Protein AF-A0A0K1F1Q9-F1 (afdb_monomer_lite)

Secondary structure (DSSP, 8-state):
----------------GGGS---------BSSTT--HHHHHHHHHHTSTTGGGEEEEEEEETTTEEEEEESSTT--EEEEEETTEEEEEETTEEEEEE-TTTHHHHGGGS-TT-EEE-S--TTSBHHHHHHHHHHHHHHHTT-SEEEEEEEEPTT----STT-TTSSEEEEEEEE-TTS--EEEEETTEEEEES-S--GGGGTTS------------

pLDDT: mean 70.11, std 19.73, range [21.95, 92.5]

Foldseek 3Di:
DDDCPDDDDDDDPPPPPPPQPPQPDDPFDFFQQPDLLLQSLLVRCCPDPLVVQFDDRWDDDPDFKIKGDGQYPPFQFIWMGGRQWIWTTGPREIEIDGAPVCLVVCLVVADDQYHYQQDHGRPDTSVVVSVLVNVVSVLARQFLDKGKDKDADDVADQDPPSRNNPRIAMEMETEHPVDDFDWDDRPRYIYGYVDDDDPVNCVVSDDPDRHPPDDDD

Sequence (217 aa):
MGETVRRRFNYPVEVEWSEVPQLRRFVERTGLMDLDAAWELSDSLAMSDVSRFMTCDPKKEGERGHALCLNGPDGDFRVESEPGIARVRIMGERVWLVDERVRAEVAPRVGEGDVAYAGPISGRTQREVLALLYALVRALAGATGVFHDELRRPGGWDGPAGDPFSGRSYDVYVRNDHTGPYLLSLDNITLHVNRDAEPADWEGFGDLPAPAAGEGV

Structure (mmCIF, N/CA/C/O backbone):
data_AF-A0A0K1F1Q9-F1
#
_entry.id   AF-A0A0K1F1Q9-F1
#
loop_
_atom_site.group_PDB
_atom_site.id
_atom_site.type_symbol
_atom_site.label_atom_id
_atom_site.label_alt_id
_atom_site.label_comp_id
_atom_site.label_asym_id
_atom_site.label_entity_id
_atom_site.label_seq_id
_atom_site.pdbx_PDB_ins_code
_atom_site.Cartn_x
_atom_site.Cartn_y
_atom_site.Cartn_z
_atom_site.occupancy
_atom_site.B_iso_or_equiv
_atom_site.auth_seq_id
_atom_site.auth_comp_id
_atom_site.auth_asym_id
_atom_site.auth_atom_id
_atom_site.pdbx_PDB_model_num
ATOM 1 N N . MET A 1 1 ? -15.202 -21.622 -24.386 1.00 32.81 1 MET A N 1
ATOM 2 C CA . MET A 1 1 ? -13.751 -21.793 -24.191 1.00 32.81 1 MET A CA 1
ATOM 3 C C . MET A 1 1 ? -13.411 -21.016 -22.941 1.00 32.81 1 MET A C 1
ATOM 5 O O . MET A 1 1 ? -13.541 -19.805 -22.959 1.00 32.81 1 MET A O 1
ATOM 9 N N . GLY A 1 2 ? -13.188 -21.715 -21.828 1.00 37.97 2 GLY A N 1
ATOM 10 C CA . GLY A 1 2 ? -12.781 -21.091 -20.571 1.00 37.97 2 GLY A CA 1
ATOM 11 C C . GLY A 1 2 ? -11.268 -20.979 -20.588 1.00 37.97 2 GLY A C 1
ATOM 12 O O . GLY A 1 2 ? -10.592 -22.006 -20.613 1.00 37.97 2 GLY A O 1
ATOM 13 N N . GLU A 1 3 ? -10.766 -19.757 -20.687 1.00 30.28 3 GLU A N 1
ATOM 14 C CA . GLU A 1 3 ? -9.342 -19.483 -20.818 1.00 30.28 3 GLU A CA 1
ATOM 15 C C . GLU A 1 3 ? -8.654 -19.539 -19.454 1.00 30.28 3 GLU A C 1
ATOM 17 O O . GLU A 1 3 ? -9.212 -19.203 -18.409 1.00 30.28 3 GLU A O 1
ATOM 22 N N . THR A 1 4 ? -7.443 -20.074 -19.489 1.00 25.70 4 THR A N 1
ATOM 23 C CA . THR A 1 4 ? -6.596 -20.454 -18.366 1.00 25.70 4 THR A CA 1
ATOM 24 C C . THR A 1 4 ? -6.203 -19.233 -17.524 1.00 25.70 4 THR A C 1
ATOM 26 O O . THR A 1 4 ? -5.159 -18.634 -17.752 1.00 25.70 4 THR A O 1
ATOM 29 N N . VAL A 1 5 ? -7.003 -18.867 -16.519 1.00 34.84 5 VAL A N 1
ATOM 30 C CA . VAL A 1 5 ? -6.600 -17.869 -15.510 1.00 34.84 5 VAL A CA 1
ATOM 31 C C . VAL A 1 5 ? -5.588 -18.536 -14.573 1.00 34.84 5 VAL A C 1
ATOM 33 O O . VAL A 1 5 ? -5.924 -19.477 -13.846 1.00 34.84 5 VAL A O 1
ATOM 36 N N . ARG A 1 6 ? -4.314 -18.132 -14.677 1.00 25.88 6 ARG A N 1
ATOM 37 C CA . ARG A 1 6 ? -3.161 -18.772 -14.023 1.00 25.88 6 ARG A CA 1
ATOM 38 C C . ARG A 1 6 ? -3.389 -18.922 -12.515 1.00 25.88 6 ARG A C 1
ATOM 40 O O . ARG A 1 6 ? -3.397 -17.958 -11.764 1.00 25.88 6 ARG A O 1
ATOM 47 N N . ARG A 1 7 ? -3.520 -20.175 -12.071 1.00 27.66 7 ARG A N 1
ATOM 48 C CA . ARG A 1 7 ? -3.457 -20.578 -10.661 1.00 27.66 7 ARG A CA 1
ATOM 49 C C . ARG A 1 7 ? -2.047 -21.052 -10.309 1.00 27.66 7 ARG A C 1
ATOM 51 O O . ARG A 1 7 ? -1.543 -21.968 -10.959 1.00 27.66 7 ARG A O 1
ATOM 58 N N . ARG A 1 8 ? -1.498 -20.571 -9.191 1.00 23.98 8 ARG A N 1
ATOM 59 C CA . ARG A 1 8 ? -0.609 -21.352 -8.311 1.00 23.98 8 ARG A CA 1
ATOM 60 C C . ARG A 1 8 ? -0.808 -20.925 -6.851 1.00 23.98 8 ARG A C 1
ATOM 62 O O . ARG A 1 8 ? -0.919 -19.747 -6.557 1.00 23.98 8 ARG A O 1
ATOM 69 N N . PHE A 1 9 ? -0.926 -21.928 -5.984 1.00 21.95 9 PHE A N 1
ATOM 70 C CA . PHE A 1 9 ? -1.294 -21.877 -4.562 1.00 21.95 9 PHE A CA 1
ATOM 71 C C . PHE A 1 9 ? -0.076 -22.162 -3.647 1.00 21.95 9 PHE A C 1
ATOM 73 O O . PHE A 1 9 ? 0.802 -22.918 -4.066 1.00 21.95 9 PHE A O 1
ATOM 80 N N . ASN A 1 10 ? -0.172 -21.707 -2.378 1.00 23.48 10 ASN A N 1
ATOM 81 C CA . ASN A 1 10 ? 0.553 -22.091 -1.130 1.00 23.48 10 ASN A CA 1
ATOM 82 C C . ASN A 1 10 ? 1.989 -21.549 -0.905 1.00 23.48 10 ASN A C 1
ATOM 84 O O . ASN A 1 10 ? 2.792 -21.595 -1.826 1.00 23.48 10 ASN A O 1
ATOM 88 N N . TYR A 1 11 ? 2.429 -21.067 0.279 1.00 24.73 11 TYR A N 1
ATOM 89 C CA . TYR A 1 11 ? 2.075 -21.309 1.708 1.00 24.73 11 TYR A CA 1
ATOM 90 C C . TYR A 1 11 ? 2.526 -20.113 2.621 1.00 24.73 11 TYR A C 1
ATOM 92 O O . TYR A 1 11 ? 3.025 -19.133 2.068 1.00 24.73 11 TYR A O 1
ATOM 100 N N . PRO A 1 12 ? 2.340 -20.115 3.971 1.00 29.56 12 PRO A N 1
ATOM 101 C CA . PRO A 1 12 ? 2.347 -18.910 4.794 1.00 29.56 12 PRO A CA 1
ATOM 102 C C . PRO A 1 12 ? 3.781 -18.495 5.138 1.00 29.56 12 PRO A C 1
ATOM 104 O O . PRO A 1 12 ? 4.584 -19.310 5.590 1.00 29.56 12 PRO A O 1
ATOM 107 N N . VAL A 1 13 ? 4.099 -17.218 4.979 1.00 29.83 13 VAL A N 1
ATOM 108 C CA . VAL A 1 13 ? 5.251 -16.658 5.681 1.00 29.83 13 VAL A CA 1
ATOM 109 C C . VAL A 1 13 ? 4.710 -16.098 6.984 1.00 29.83 13 VAL A C 1
ATOM 111 O O . VAL A 1 13 ? 4.072 -15.048 7.008 1.00 29.83 13 VAL A O 1
ATOM 114 N N . GLU A 1 14 ? 4.925 -16.840 8.070 1.00 29.62 14 GLU A N 1
ATOM 115 C CA . GLU A 1 14 ? 5.014 -16.214 9.383 1.00 29.62 14 GLU A CA 1
ATOM 116 C C . GLU A 1 14 ? 6.111 -15.157 9.271 1.00 29.62 14 GLU A C 1
ATOM 118 O O . GLU A 1 14 ? 7.283 -15.472 9.068 1.00 29.62 14 GLU A O 1
ATOM 123 N N . VAL A 1 15 ? 5.706 -13.890 9.292 1.00 33.03 15 VAL A N 1
ATOM 124 C CA . VAL A 1 15 ? 6.650 -12.780 9.317 1.00 33.03 15 VAL A CA 1
ATOM 125 C C . VAL A 1 15 ? 7.375 -12.870 10.653 1.00 33.03 15 VAL A C 1
ATOM 127 O O . VAL A 1 15 ? 6.761 -12.718 11.711 1.00 33.03 15 VAL A O 1
ATOM 130 N N . GLU A 1 16 ? 8.674 -13.152 10.618 1.00 32.22 16 GLU A N 1
ATOM 131 C CA . GLU A 1 16 ? 9.513 -13.026 11.799 1.00 32.22 16 GLU A CA 1
ATOM 132 C C . GLU A 1 16 ? 9.660 -11.526 12.097 1.00 32.22 16 GLU A C 1
ATOM 134 O O . GLU A 1 16 ? 10.372 -10.795 11.414 1.00 32.22 16 GLU A O 1
ATOM 139 N N . TRP A 1 17 ? 8.929 -11.043 13.103 1.00 41.03 17 TRP A N 1
ATOM 140 C CA . TRP A 1 17 ? 8.854 -9.632 13.511 1.00 41.03 17 TRP A CA 1
ATOM 141 C C . TRP A 1 17 ? 10.150 -9.075 14.141 1.00 41.03 17 TRP A C 1
ATOM 143 O O . TRP A 1 17 ? 10.116 -8.045 14.816 1.00 41.03 17 TRP A O 1
ATOM 153 N N . SER A 1 18 ? 11.287 -9.743 13.953 1.00 37.16 18 SER A N 1
ATOM 154 C CA . SER A 1 18 ? 12.553 -9.451 14.634 1.00 37.16 18 SER A CA 1
ATOM 155 C C . SER A 1 18 ? 13.314 -8.252 14.056 1.00 37.16 18 SER A C 1
ATOM 157 O O . SER A 1 18 ? 14.193 -7.720 14.731 1.00 37.16 18 SER A O 1
ATOM 159 N N . GLU A 1 19 ? 12.985 -7.801 12.840 1.00 40.59 19 GLU A N 1
ATOM 160 C CA . GLU A 1 19 ? 13.715 -6.725 12.141 1.00 40.59 19 GLU A CA 1
ATOM 161 C C . GLU A 1 19 ? 13.039 -5.345 12.210 1.00 40.59 19 GLU A C 1
ATOM 163 O O . GLU A 1 19 ? 13.542 -4.374 11.644 1.00 40.59 19 GLU A O 1
ATOM 168 N N . VAL A 1 20 ? 11.915 -5.213 12.924 1.00 45.06 20 VAL A N 1
ATOM 169 C CA . VAL A 1 20 ? 11.313 -3.893 13.162 1.00 45.06 20 VAL A CA 1
ATOM 170 C C . VAL A 1 20 ? 12.182 -3.150 14.186 1.00 45.06 20 VAL A C 1
ATOM 172 O O . VAL A 1 20 ? 12.379 -3.674 15.289 1.00 45.06 20 VAL A O 1
ATOM 175 N N . PRO A 1 21 ? 12.699 -1.940 13.879 1.00 41.31 21 PRO A N 1
ATOM 176 C CA . PRO A 1 21 ? 13.426 -1.136 14.854 1.00 41.31 21 PRO A CA 1
ATOM 177 C C . PRO A 1 21 ? 12.602 -1.002 16.136 1.00 41.31 21 PRO A C 1
ATOM 179 O O . PRO A 1 21 ? 11.375 -0.915 16.084 1.00 41.31 21 PRO A O 1
ATOM 182 N N . GLN A 1 22 ? 13.261 -0.997 17.297 1.00 44.16 22 GLN A N 1
ATOM 183 C CA . GLN A 1 22 ? 12.586 -0.853 18.588 1.00 44.16 22 GLN A CA 1
ATOM 184 C C . GLN A 1 22 ? 11.916 0.528 18.684 1.00 44.16 22 GLN A C 1
ATOM 186 O O . GLN A 1 22 ? 12.510 1.483 19.185 1.00 44.16 22 GLN A O 1
ATOM 191 N N . LEU A 1 23 ? 10.676 0.618 18.194 1.00 47.34 23 LEU A N 1
ATOM 192 C CA . LEU A 1 23 ? 9.796 1.782 18.252 1.00 47.34 23 LEU A CA 1
ATOM 193 C C . LEU A 1 23 ? 9.581 2.150 19.722 1.00 47.34 23 LEU A C 1
ATOM 195 O O . LEU A 1 23 ? 8.822 1.508 20.454 1.00 47.34 23 LEU A O 1
ATOM 199 N N . ARG A 1 24 ? 10.341 3.141 20.194 1.00 40.66 24 ARG A N 1
ATOM 200 C CA . ARG A 1 24 ? 10.359 3.532 21.601 1.00 40.66 24 ARG A CA 1
ATOM 201 C C . ARG A 1 24 ? 9.043 4.210 21.983 1.00 40.66 24 ARG A C 1
ATOM 203 O O . ARG A 1 24 ? 8.779 5.331 21.584 1.00 40.66 24 ARG A O 1
ATOM 210 N N . ARG A 1 25 ? 8.350 3.562 22.926 1.00 39.62 25 ARG A N 1
ATOM 211 C CA . ARG A 1 25 ? 7.391 4.138 23.886 1.00 39.62 25 ARG A CA 1
ATOM 212 C C . ARG A 1 25 ? 6.086 4.677 23.278 1.00 39.62 25 ARG A C 1
ATOM 214 O O . ARG A 1 25 ? 5.783 5.856 23.406 1.00 39.62 25 ARG A O 1
ATOM 221 N N . PHE A 1 26 ? 5.248 3.774 22.775 1.00 44.38 26 PHE A N 1
ATOM 222 C CA . PHE A 1 26 ? 3.824 4.059 22.588 1.00 44.38 26 PHE A CA 1
ATOM 223 C C . PHE A 1 26 ? 3.040 3.703 23.854 1.00 44.38 26 PHE A C 1
ATOM 225 O O . PHE A 1 26 ? 3.159 2.600 24.384 1.00 44.38 26 PHE A O 1
ATOM 232 N N . VAL A 1 27 ? 2.224 4.637 24.342 1.00 44.12 27 VAL A N 1
ATOM 233 C CA . VAL A 1 27 ? 1.062 4.298 25.174 1.00 44.12 27 VAL A CA 1
ATOM 234 C C . VAL A 1 27 ? 0.143 3.464 24.281 1.00 44.12 27 VAL A C 1
ATOM 236 O O . VAL A 1 27 ? -0.172 3.919 23.186 1.00 44.12 27 VAL A O 1
ATOM 239 N N . GLU A 1 28 ? -0.231 2.250 24.695 1.00 53.19 28 GLU A N 1
ATOM 240 C CA . GLU A 1 28 ? -1.000 1.288 23.884 1.00 53.19 28 GLU A CA 1
ATOM 241 C C . GLU A 1 28 ? -2.397 1.823 23.523 1.00 53.19 28 GLU A C 1
ATOM 243 O O . GLU A 1 28 ? -3.406 1.518 24.156 1.00 53.19 28 GLU A O 1
ATOM 248 N N . ARG A 1 29 ? -2.456 2.661 22.490 1.00 64.81 29 ARG A N 1
ATOM 249 C CA . ARG A 1 29 ? -3.682 3.055 21.801 1.00 64.81 29 ARG A CA 1
ATOM 250 C C . ARG A 1 29 ? -3.914 2.109 20.625 1.00 64.81 29 ARG A C 1
ATOM 252 O O . ARG A 1 29 ? -2.982 1.484 20.112 1.00 64.81 29 ARG A O 1
ATOM 259 N N . THR A 1 30 ? -5.170 1.985 20.217 1.00 70.44 30 THR A N 1
ATOM 260 C CA . THR A 1 30 ? -5.608 1.084 19.143 1.00 70.44 30 THR A CA 1
ATOM 261 C C . THR A 1 30 ? -6.077 1.872 17.924 1.00 70.44 30 THR A C 1
ATOM 263 O O . THR A 1 30 ? -6.651 2.953 18.067 1.00 70.44 30 THR A O 1
ATOM 266 N N . GLY A 1 31 ? -5.835 1.327 16.731 1.00 73.94 31 GLY A N 1
ATOM 267 C CA . GLY A 1 31 ? -6.288 1.906 15.465 1.00 73.94 31 GLY A CA 1
ATOM 268 C C . GLY A 1 31 ? -5.562 3.183 15.021 1.00 73.94 31 GLY A C 1
ATOM 269 O O . GLY A 1 31 ? -4.451 3.478 15.465 1.00 73.94 31 GLY A O 1
ATOM 270 N N . LEU A 1 32 ? -6.199 3.933 14.114 1.00 77.25 32 LEU A N 1
ATOM 271 C CA . LEU A 1 32 ? -5.625 5.121 13.446 1.00 77.25 32 LEU A CA 1
ATOM 272 C C . LEU A 1 32 ? -6.091 6.472 14.021 1.00 77.25 32 LEU A C 1
ATOM 274 O O . LEU A 1 32 ? -5.628 7.515 13.575 1.00 77.25 32 LEU A O 1
ATOM 278 N N . MET A 1 33 ? -7.018 6.488 14.982 1.00 74.56 33 MET A N 1
ATOM 279 C CA . MET A 1 33 ? -7.702 7.725 15.411 1.00 74.56 33 MET A CA 1
ATOM 280 C C . MET A 1 33 ? -6.776 8.794 16.000 1.00 74.56 33 MET A C 1
ATOM 282 O O . MET A 1 33 ? -6.961 9.975 15.728 1.00 74.56 33 MET A O 1
ATOM 286 N N . ASP A 1 34 ? -5.766 8.371 16.759 1.00 74.69 34 ASP A N 1
ATOM 287 C CA . ASP A 1 34 ? -4.775 9.253 17.387 1.00 74.69 34 ASP A CA 1
ATOM 288 C C . ASP A 1 34 ? -3.360 8.995 16.842 1.00 74.69 34 ASP A C 1
ATOM 290 O O . ASP A 1 34 ? -2.378 9.243 17.545 1.00 74.69 34 ASP A O 1
ATOM 294 N N . LEU A 1 35 ? -3.245 8.378 15.658 1.00 74.19 35 LEU A N 1
ATOM 295 C CA . LEU A 1 35 ? -1.951 8.068 15.054 1.00 74.19 35 LEU A CA 1
ATOM 296 C C . LEU A 1 35 ? -1.550 9.188 14.096 1.00 74.19 35 LEU A C 1
ATOM 298 O O . LEU A 1 35 ? -2.143 9.342 13.031 1.00 74.19 35 LEU A O 1
ATOM 302 N N . ASP A 1 36 ? -0.494 9.916 14.444 1.00 76.56 36 ASP A N 1
ATOM 303 C CA . ASP A 1 36 ? 0.172 10.826 13.514 1.00 76.56 36 ASP A CA 1
ATOM 304 C C . ASP A 1 36 ? 1.175 10.034 12.670 1.00 76.56 36 ASP A C 1
ATOM 306 O O . ASP A 1 36 ? 2.385 10.044 12.902 1.00 76.56 36 ASP A O 1
ATOM 310 N N . ALA A 1 37 ? 0.645 9.230 11.744 1.00 77.88 37 ALA A N 1
ATOM 311 C CA . ALA A 1 37 ? 1.462 8.256 11.034 1.00 77.88 37 ALA A CA 1
ATOM 312 C C . ALA A 1 37 ? 2.579 8.921 10.225 1.00 77.88 37 ALA A C 1
ATOM 314 O O . ALA A 1 37 ? 3.662 8.355 10.146 1.00 77.88 37 ALA A O 1
ATOM 315 N N . ALA A 1 38 ? 2.362 10.115 9.665 1.00 78.00 38 ALA A N 1
ATOM 316 C CA . ALA A 1 38 ? 3.413 10.833 8.950 1.00 78.00 38 ALA A CA 1
ATOM 317 C C . ALA A 1 38 ? 4.604 11.178 9.865 1.00 78.00 38 ALA A C 1
ATOM 319 O O . ALA A 1 38 ? 5.751 10.954 9.472 1.00 78.00 38 ALA A O 1
ATOM 320 N N . TRP A 1 39 ? 4.350 11.667 11.086 1.00 76.50 39 TRP A N 1
ATOM 321 C CA . TRP A 1 39 ? 5.409 11.947 12.063 1.00 76.50 39 TRP A CA 1
ATOM 322 C C . TRP A 1 39 ? 6.108 10.682 12.560 1.00 76.50 39 TRP A C 1
ATOM 324 O O . TRP A 1 39 ? 7.333 10.594 12.497 1.00 76.50 39 TRP A O 1
ATOM 334 N N . GLU A 1 40 ? 5.347 9.679 12.988 1.00 81.06 40 GLU A N 1
ATOM 335 C CA . GLU A 1 40 ? 5.904 8.447 13.563 1.00 81.06 40 GLU A CA 1
ATOM 336 C C . GLU A 1 40 ? 6.667 7.603 12.519 1.00 81.06 40 GLU A C 1
ATOM 338 O O . GLU A 1 40 ? 7.677 6.952 12.820 1.00 81.06 40 GLU A O 1
ATOM 343 N N . LEU A 1 41 ? 6.221 7.630 11.256 1.00 80.06 41 LEU A N 1
ATOM 344 C CA . LEU A 1 41 ? 6.952 7.014 10.149 1.00 80.06 41 LEU A CA 1
ATOM 345 C C . LEU A 1 41 ? 8.235 7.774 9.831 1.00 80.06 41 LEU A C 1
ATOM 347 O O . LEU A 1 41 ? 9.223 7.123 9.510 1.00 80.06 41 LEU A O 1
ATOM 351 N N . SER A 1 42 ? 8.247 9.107 9.928 1.00 80.19 42 SER A N 1
ATOM 352 C CA . SER A 1 42 ? 9.440 9.911 9.639 1.00 80.19 42 SER A CA 1
ATOM 353 C C . SER A 1 42 ? 10.630 9.478 10.494 1.00 80.19 42 SER A C 1
ATOM 355 O O . SER A 1 42 ? 11.685 9.156 9.951 1.00 80.19 42 SER A O 1
ATOM 357 N N . ASP A 1 43 ? 10.445 9.372 11.813 1.00 79.06 43 ASP A N 1
ATOM 358 C CA . ASP A 1 43 ? 11.508 8.950 12.736 1.00 79.06 43 ASP A CA 1
ATOM 359 C C . ASP A 1 43 ? 12.004 7.530 12.429 1.00 79.06 43 ASP A C 1
ATOM 361 O O . ASP A 1 43 ? 13.204 7.243 12.449 1.00 79.06 43 ASP A O 1
ATOM 365 N N . SER A 1 44 ? 11.077 6.631 12.100 1.00 77.69 44 SER A N 1
ATOM 366 C CA . SER A 1 44 ? 11.382 5.228 11.808 1.00 77.69 44 SER A CA 1
ATOM 367 C C . SER A 1 44 ? 12.118 5.057 10.476 1.00 77.69 44 SER A C 1
ATOM 369 O O . SER A 1 44 ? 13.074 4.287 10.383 1.00 77.69 44 SER A O 1
ATOM 371 N N . LEU A 1 45 ? 11.689 5.785 9.443 1.00 78.94 45 LEU A N 1
ATOM 372 C CA . LEU A 1 45 ? 12.272 5.751 8.102 1.00 78.94 45 LEU A CA 1
ATOM 373 C C . LEU A 1 45 ? 13.631 6.451 8.065 1.00 78.94 45 LEU A C 1
ATOM 375 O O . LEU A 1 45 ? 14.531 5.961 7.382 1.00 78.94 45 LEU A O 1
ATOM 379 N N . ALA A 1 46 ? 13.821 7.521 8.843 1.00 76.44 46 ALA A N 1
ATOM 380 C CA . ALA A 1 46 ? 15.100 8.221 8.959 1.00 76.44 46 ALA A CA 1
ATOM 381 C C . ALA A 1 46 ? 16.224 7.310 9.477 1.00 76.44 46 ALA A C 1
ATOM 383 O O . ALA A 1 46 ? 17.385 7.479 9.111 1.00 76.44 46 ALA A O 1
ATOM 384 N N . MET A 1 47 ? 15.877 6.302 10.280 1.00 77.00 47 MET A N 1
ATOM 385 C CA . MET A 1 47 ? 16.818 5.313 10.815 1.00 77.00 47 MET A CA 1
ATOM 386 C C . MET A 1 47 ? 16.990 4.074 9.924 1.00 77.00 47 MET A C 1
ATOM 388 O O . MET A 1 47 ? 17.705 3.143 10.298 1.00 77.00 47 MET A O 1
ATOM 392 N N . SER A 1 48 ? 16.335 4.039 8.764 1.00 75.94 48 SER A N 1
ATOM 393 C CA . SER A 1 48 ? 16.339 2.902 7.843 1.00 75.94 48 SER A CA 1
ATOM 394 C C . SER A 1 48 ? 17.196 3.157 6.598 1.00 75.94 48 SER A C 1
ATOM 396 O O . SER A 1 48 ? 17.654 4.269 6.328 1.00 75.94 48 SER A O 1
ATOM 398 N N . ASP A 1 49 ? 17.379 2.119 5.787 1.00 77.31 49 ASP A N 1
ATOM 399 C CA . ASP A 1 49 ? 18.042 2.179 4.481 1.00 77.31 49 ASP A CA 1
ATOM 400 C C . ASP A 1 49 ? 17.267 2.983 3.422 1.00 77.31 49 ASP A C 1
ATOM 402 O O . ASP A 1 49 ? 17.853 3.411 2.425 1.00 77.31 49 ASP A O 1
ATOM 406 N N . VAL A 1 50 ? 15.975 3.246 3.650 1.00 75.31 50 VAL A N 1
ATOM 407 C CA . VAL A 1 50 ? 15.150 4.093 2.773 1.00 75.31 50 VAL A CA 1
ATOM 408 C C . VAL A 1 50 ? 15.185 5.580 3.151 1.00 75.31 50 VAL A C 1
ATOM 410 O O . VAL A 1 50 ? 14.607 6.399 2.440 1.00 75.31 50 VAL A O 1
ATOM 413 N N . SER A 1 51 ? 15.931 5.957 4.199 1.00 78.25 51 SER A N 1
ATOM 414 C CA . SER A 1 51 ? 16.160 7.356 4.614 1.00 78.25 51 SER A CA 1
ATOM 415 C C . SER A 1 51 ? 16.652 8.253 3.477 1.00 78.25 51 SER A C 1
ATOM 417 O O . SER A 1 51 ? 16.248 9.406 3.371 1.00 78.25 51 SER A O 1
ATOM 419 N N . ARG A 1 52 ? 17.466 7.714 2.563 1.00 74.94 52 ARG A N 1
ATOM 420 C CA . ARG A 1 52 ? 17.989 8.437 1.391 1.00 74.94 52 ARG A CA 1
ATOM 421 C C . ARG A 1 52 ? 16.920 8.896 0.392 1.00 74.94 52 ARG A C 1
ATOM 423 O O . ARG A 1 52 ? 17.215 9.719 -0.466 1.00 74.94 52 ARG A O 1
ATOM 430 N N . PHE A 1 53 ? 15.709 8.345 0.480 1.00 74.06 53 PHE A N 1
ATOM 431 C CA . PHE A 1 53 ? 14.562 8.752 -0.331 1.00 74.06 53 PHE A CA 1
ATOM 432 C C . PHE A 1 53 ? 13.697 9.803 0.369 1.00 74.06 53 PHE A C 1
ATOM 434 O O . PHE A 1 53 ? 12.790 10.362 -0.246 1.00 74.06 53 PHE A O 1
ATOM 441 N N . MET A 1 54 ? 13.957 10.100 1.643 1.00 72.56 54 MET A N 1
ATOM 442 C CA . MET A 1 54 ? 13.248 11.152 2.361 1.00 72.56 54 MET A CA 1
ATOM 443 C C . MET A 1 54 ? 13.633 12.514 1.808 1.00 72.56 54 MET A C 1
ATOM 445 O O . MET A 1 54 ? 14.807 12.831 1.646 1.00 72.56 54 MET A O 1
ATOM 449 N N . THR A 1 55 ? 12.617 13.310 1.481 1.00 66.81 55 THR A N 1
ATOM 450 C CA . THR A 1 55 ? 12.825 14.617 0.841 1.00 66.81 55 THR A CA 1
ATOM 451 C C . THR A 1 55 ? 12.318 15.762 1.702 1.00 66.81 55 THR A C 1
ATOM 453 O O . THR A 1 55 ? 12.851 16.867 1.640 1.00 66.81 55 THR A O 1
ATOM 456 N N . CYS A 1 56 ? 11.292 15.533 2.518 1.00 61.12 56 CYS A N 1
ATOM 457 C CA . CYS A 1 56 ? 10.763 16.547 3.419 1.00 61.12 56 CYS A CA 1
ATOM 458 C C . CYS A 1 56 ? 10.420 15.930 4.768 1.00 61.12 56 CYS A C 1
ATOM 460 O O . CYS A 1 56 ? 9.834 14.850 4.812 1.00 61.12 56 CYS A O 1
ATOM 462 N N . ASP A 1 57 ? 10.704 16.673 5.837 1.00 61.34 57 ASP A N 1
ATOM 463 C CA . ASP A 1 57 ? 10.113 16.414 7.145 1.00 61.34 57 ASP A CA 1
ATOM 464 C C . ASP A 1 57 ? 8.582 16.523 7.056 1.00 61.34 57 ASP A C 1
ATOM 466 O O . ASP A 1 57 ? 8.067 17.318 6.254 1.00 61.34 57 ASP A O 1
ATOM 470 N N . PRO A 1 58 ? 7.845 15.748 7.864 1.00 60.88 58 PRO A N 1
ATOM 471 C CA . PRO A 1 58 ? 6.392 15.753 7.870 1.00 60.88 58 PRO A CA 1
ATOM 472 C C . PRO A 1 58 ? 5.859 17.160 8.148 1.00 60.88 58 PRO A C 1
ATOM 474 O O . PRO A 1 58 ? 6.224 17.826 9.121 1.00 60.88 58 PRO A O 1
ATOM 477 N N . LYS A 1 59 ? 4.979 17.636 7.267 1.00 65.75 59 LYS A N 1
ATOM 478 C CA . LYS A 1 59 ? 4.359 18.960 7.379 1.00 65.75 59 LYS A CA 1
ATOM 479 C C . LYS A 1 59 ? 2.893 18.818 7.731 1.00 65.75 59 LYS A C 1
ATOM 481 O O . LYS A 1 59 ? 2.213 17.895 7.290 1.00 65.75 59 LYS A O 1
ATOM 486 N N . LYS A 1 60 ? 2.399 19.781 8.506 1.00 60.53 60 LYS A N 1
ATOM 487 C CA . LYS A 1 60 ? 0.968 19.931 8.741 1.00 60.53 60 LYS A CA 1
ATOM 488 C C . LYS A 1 60 ? 0.306 20.400 7.444 1.00 60.53 60 LYS A C 1
ATOM 490 O O . LYS A 1 60 ? 0.643 21.470 6.936 1.00 60.53 60 LYS A O 1
ATOM 495 N N . GLU A 1 61 ? -0.627 19.614 6.930 1.00 55.47 61 GLU A N 1
ATOM 496 C CA . GLU A 1 61 ? -1.416 19.924 5.745 1.00 55.47 61 GLU A CA 1
ATOM 497 C C . GLU A 1 61 ? -2.860 20.234 6.172 1.00 55.47 61 GLU A C 1
ATOM 499 O O . GLU A 1 61 ? -3.621 19.374 6.620 1.00 55.47 61 GLU A O 1
ATOM 504 N N . GLY A 1 62 ? -3.230 21.516 6.103 1.00 57.19 62 GLY A N 1
ATOM 505 C CA . GLY A 1 62 ? -4.533 21.996 6.568 1.00 57.19 62 GLY A CA 1
ATOM 506 C C . GLY A 1 62 ? -4.734 21.883 8.088 1.00 57.19 62 GLY A C 1
ATOM 507 O O . GLY A 1 62 ? -3.790 21.920 8.879 1.00 57.19 62 GLY A O 1
ATOM 508 N N . GLU A 1 63 ? -5.993 21.794 8.523 1.00 51.75 63 GLU A N 1
ATOM 509 C CA . GLU A 1 63 ? -6.335 21.754 9.954 1.00 51.75 63 GLU A CA 1
ATOM 510 C C . GLU A 1 63 ? -6.222 20.356 10.581 1.00 51.75 63 GLU A C 1
ATOM 512 O O . GLU A 1 63 ? -6.078 20.265 11.801 1.00 51.75 63 GLU A O 1
ATOM 517 N N . ARG A 1 64 ? -6.277 19.284 9.774 1.00 52.19 64 ARG A N 1
ATOM 518 C CA . ARG A 1 64 ? -6.476 17.900 10.249 1.00 52.19 64 ARG A CA 1
ATOM 519 C C . ARG A 1 64 ? -5.476 16.859 9.726 1.00 52.19 64 ARG A C 1
ATOM 521 O O . ARG A 1 64 ? -5.574 15.717 10.161 1.00 52.19 64 ARG A O 1
ATOM 528 N N . GLY A 1 65 ? -4.575 17.214 8.808 1.00 59.56 65 GLY A N 1
ATOM 529 C CA . GLY A 1 65 ? -3.706 16.255 8.121 1.00 59.56 65 GLY A CA 1
ATOM 530 C C . GLY A 1 65 ? -2.216 16.495 8.352 1.00 59.56 65 GLY A C 1
ATOM 531 O O . GLY A 1 65 ? -1.778 17.630 8.547 1.00 59.56 65 GLY A O 1
ATOM 532 N N . HIS A 1 66 ? -1.436 15.421 8.287 1.00 70.06 66 HIS A N 1
ATOM 533 C CA . HIS A 1 66 ? 0.024 15.458 8.226 1.00 70.06 66 HIS A CA 1
ATOM 534 C C . HIS A 1 66 ? 0.490 14.704 6.984 1.00 70.06 66 HIS A C 1
ATOM 536 O O . HIS A 1 66 ? -0.062 13.649 6.680 1.00 70.06 66 HIS A O 1
ATOM 542 N N . ALA A 1 67 ? 1.484 15.234 6.273 1.00 73.38 67 ALA A N 1
ATOM 543 C CA . ALA A 1 67 ? 2.001 14.630 5.050 1.00 73.38 67 ALA A CA 1
ATOM 544 C C . ALA A 1 67 ? 3.521 14.462 5.106 1.00 73.38 67 ALA A C 1
ATOM 546 O O . ALA A 1 67 ? 4.239 15.410 5.431 1.00 73.38 67 ALA A O 1
ATOM 547 N N . LEU A 1 68 ? 3.998 13.269 4.754 1.00 74.25 68 LEU A N 1
ATOM 548 C CA . LEU A 1 68 ? 5.407 12.921 4.572 1.00 74.25 68 LEU A CA 1
ATOM 549 C C . LEU A 1 68 ? 5.679 12.686 3.080 1.00 74.25 68 LEU A C 1
ATOM 551 O O . LEU A 1 68 ? 4.998 11.870 2.461 1.00 74.25 68 LEU A O 1
ATOM 555 N N . CYS A 1 69 ? 6.677 13.368 2.510 1.00 73.12 69 CYS A N 1
ATOM 556 C CA . CYS A 1 69 ? 7.045 13.230 1.095 1.00 73.12 69 CYS A CA 1
ATOM 557 C C . CYS A 1 69 ? 8.346 12.437 0.918 1.00 73.12 69 CYS A C 1
ATOM 559 O O . CYS A 1 69 ? 9.357 12.703 1.579 1.00 73.12 69 CYS A O 1
ATOM 561 N N . LEU A 1 70 ? 8.325 11.506 -0.033 1.00 69.62 70 LEU A N 1
ATOM 562 C CA . LEU A 1 70 ? 9.429 10.619 -0.393 1.00 69.62 70 LEU A CA 1
ATOM 563 C C . LEU A 1 70 ? 9.725 10.776 -1.905 1.00 69.62 70 LEU A C 1
ATOM 565 O O . LEU A 1 70 ? 8.835 11.122 -2.675 1.00 69.62 70 LEU A O 1
ATOM 569 N N . ASN A 1 71 ? 10.958 10.507 -2.344 1.00 65.62 71 ASN A N 1
ATOM 570 C CA . ASN A 1 71 ? 11.415 10.543 -3.748 1.00 65.62 71 ASN A CA 1
ATOM 571 C C . ASN A 1 71 ? 11.409 11.922 -4.464 1.00 65.62 71 ASN A C 1
ATOM 573 O O . ASN A 1 71 ? 10.998 12.026 -5.617 1.00 65.62 71 ASN A O 1
ATOM 577 N N . GLY A 1 72 ? 11.941 12.971 -3.842 1.00 52.03 72 GLY A N 1
ATOM 578 C CA . GLY A 1 72 ? 12.130 14.297 -4.446 1.00 52.03 72 GLY A CA 1
ATOM 579 C C . GLY A 1 72 ? 10.940 15.256 -4.253 1.00 52.03 72 GLY A C 1
ATOM 580 O O . GLY A 1 72 ? 9.835 14.822 -3.938 1.00 52.03 72 GLY A O 1
ATOM 581 N N . PRO A 1 73 ? 11.140 16.581 -4.411 1.00 40.38 73 PRO A N 1
ATOM 582 C CA . PRO A 1 73 ? 10.087 17.589 -4.217 1.00 40.38 73 PRO A CA 1
ATOM 583 C C . PRO A 1 73 ? 8.984 17.523 -5.288 1.00 40.38 73 PRO A C 1
ATOM 585 O O . PRO A 1 73 ? 7.850 17.913 -5.013 1.00 40.38 73 PRO A O 1
ATOM 588 N N . ASP A 1 74 ? 9.309 16.967 -6.459 1.00 45.72 74 ASP A N 1
ATOM 589 C CA . ASP A 1 74 ? 8.385 16.660 -7.561 1.00 45.72 74 ASP A CA 1
ATOM 590 C C . ASP A 1 74 ? 7.880 15.203 -7.523 1.00 45.72 74 ASP A C 1
ATOM 592 O O . ASP A 1 74 ? 7.177 14.755 -8.427 1.00 45.72 74 ASP A O 1
ATOM 596 N N . GLY A 1 75 ? 8.254 14.442 -6.489 1.00 54.69 75 GLY A N 1
ATOM 597 C CA . GLY A 1 75 ? 7.865 13.050 -6.325 1.00 54.69 75 GLY A CA 1
ATOM 598 C C . GLY A 1 75 ? 6.377 12.909 -6.011 1.00 54.69 75 GLY A C 1
ATOM 599 O O . GLY A 1 75 ? 5.851 13.521 -5.079 1.00 54.69 75 GLY A O 1
ATOM 600 N N . ASP A 1 76 ? 5.700 12.028 -6.745 1.00 67.88 76 ASP A N 1
ATOM 601 C CA . ASP A 1 76 ? 4.310 11.642 -6.475 1.00 67.88 76 ASP A CA 1
ATOM 602 C C . ASP A 1 76 ? 4.164 10.729 -5.238 1.00 67.88 76 ASP A C 1
ATOM 604 O O . ASP A 1 76 ? 3.061 10.247 -4.973 1.00 67.88 76 ASP A O 1
ATOM 608 N N . PHE A 1 77 ? 5.243 10.476 -4.477 1.00 78.75 77 PHE A N 1
ATOM 609 C CA . PHE A 1 77 ? 5.202 9.627 -3.286 1.00 78.75 77 PHE A CA 1
ATOM 610 C C . PHE A 1 77 ? 4.928 10.431 -2.007 1.00 78.75 77 PHE A C 1
ATOM 612 O O . PHE A 1 77 ? 5.795 11.143 -1.491 1.00 78.75 77 PHE A O 1
ATOM 619 N N . ARG A 1 78 ? 3.713 10.284 -1.465 1.00 81.44 78 ARG A N 1
ATOM 620 C CA . ARG A 1 78 ? 3.280 10.911 -0.212 1.00 81.44 78 ARG A CA 1
ATOM 621 C C . ARG A 1 78 ? 2.582 9.934 0.719 1.00 81.44 78 ARG A C 1
ATOM 623 O O . ARG A 1 78 ? 1.809 9.087 0.278 1.00 81.44 78 ARG A O 1
ATOM 630 N N . VAL A 1 79 ? 2.818 10.102 2.013 1.00 84.25 79 VAL A N 1
ATOM 631 C CA . VAL A 1 79 ? 2.049 9.455 3.076 1.00 84.25 79 VAL A CA 1
ATOM 632 C C . VAL A 1 79 ? 1.279 10.531 3.818 1.00 84.25 79 VAL A C 1
ATOM 634 O O . VAL A 1 79 ? 1.884 11.403 4.432 1.00 84.25 79 VAL A O 1
ATOM 637 N N . GLU A 1 80 ? -0.043 10.475 3.751 1.00 84.69 80 GLU A N 1
ATOM 638 C CA . GLU A 1 80 ? -0.952 11.418 4.394 1.00 84.69 80 GLU A CA 1
ATOM 639 C C . GLU A 1 80 ? -1.661 10.722 5.560 1.00 84.69 80 GLU A C 1
ATOM 641 O O . GLU A 1 80 ? -2.176 9.612 5.409 1.00 84.69 80 GLU A O 1
ATOM 646 N N . SER A 1 81 ? -1.716 11.368 6.721 1.00 82.06 81 SER A N 1
ATOM 647 C CA . SER A 1 81 ? -2.438 10.877 7.895 1.00 82.06 81 SER A CA 1
ATOM 648 C C . SER A 1 81 ? -3.452 11.894 8.399 1.00 82.06 81 SER A C 1
ATOM 650 O O . SER A 1 81 ? -3.112 13.044 8.669 1.00 82.06 81 SER A O 1
ATOM 652 N N . GLU A 1 82 ? -4.691 11.436 8.550 1.00 84.25 82 GLU A N 1
ATOM 653 C CA . GLU A 1 82 ? -5.819 12.109 9.198 1.00 84.25 82 GLU A CA 1
ATOM 654 C C . GLU A 1 82 ? -6.347 11.194 10.325 1.00 84.25 82 GLU A C 1
ATOM 656 O O . GLU A 1 82 ? -6.117 9.981 10.289 1.00 84.25 82 GLU A O 1
ATOM 661 N N . PRO A 1 83 ? -7.103 11.709 11.312 1.00 81.69 83 PRO A N 1
ATOM 662 C CA . PRO A 1 83 ? -7.719 10.865 12.335 1.00 81.69 83 PRO A CA 1
ATOM 663 C C . PRO A 1 83 ? -8.544 9.719 11.723 1.00 81.69 83 PRO A C 1
ATOM 665 O O . PRO A 1 83 ? -9.557 9.952 11.064 1.00 81.69 83 PRO A O 1
ATOM 668 N N . GLY A 1 84 ? -8.099 8.475 11.930 1.00 83.19 84 GLY A N 1
ATOM 669 C CA . GLY A 1 84 ? -8.769 7.271 11.425 1.00 83.19 84 GLY A CA 1
ATOM 670 C C . GLY A 1 84 ? -8.438 6.885 9.975 1.00 83.19 84 GLY A C 1
ATOM 671 O O . GLY A 1 84 ? -8.974 5.888 9.487 1.00 83.19 84 GLY A O 1
ATOM 672 N N . ILE A 1 85 ? -7.572 7.637 9.287 1.00 88.06 85 ILE A N 1
ATOM 673 C CA . ILE A 1 85 ? -7.258 7.451 7.864 1.00 88.06 85 ILE A CA 1
ATOM 674 C C . ILE A 1 85 ? -5.753 7.636 7.634 1.00 88.06 85 ILE A C 1
ATOM 676 O O . ILE A 1 85 ? -5.192 8.684 7.938 1.00 88.06 85 ILE A O 1
ATOM 680 N N . ALA A 1 86 ? -5.109 6.662 7.002 1.00 89.50 86 ALA A N 1
ATOM 681 C CA . ALA A 1 86 ? -3.776 6.812 6.432 1.00 89.50 86 ALA A CA 1
ATOM 682 C C . ALA A 1 86 ? -3.828 6.512 4.931 1.00 89.50 86 ALA A C 1
ATOM 684 O O . ALA A 1 86 ? -4.497 5.575 4.494 1.00 89.50 86 ALA A O 1
ATOM 685 N N . ARG A 1 87 ? -3.157 7.333 4.125 1.00 89.81 87 ARG A N 1
ATOM 686 C CA . ARG A 1 87 ? -3.180 7.249 2.661 1.00 89.81 87 ARG A CA 1
ATOM 687 C C . ARG A 1 87 ? -1.757 7.267 2.145 1.00 89.81 87 ARG A C 1
ATOM 689 O O . ARG A 1 87 ? -0.980 8.138 2.518 1.00 89.81 87 ARG A O 1
ATOM 696 N N . VAL A 1 88 ? -1.429 6.314 1.287 1.00 88.94 88 VAL A N 1
ATOM 697 C CA . VAL A 1 88 ? -0.136 6.244 0.611 1.00 88.94 88 VAL A CA 1
ATOM 698 C C . VAL A 1 88 ? -0.371 6.458 -0.874 1.00 88.94 88 VAL A C 1
ATOM 700 O O . VAL A 1 88 ? -1.059 5.664 -1.507 1.00 88.94 88 VAL A O 1
ATOM 703 N N . ARG A 1 89 ? 0.170 7.541 -1.426 1.00 84.62 89 ARG A N 1
ATOM 704 C CA . ARG A 1 89 ? 0.096 7.864 -2.851 1.00 84.62 89 ARG A CA 1
ATOM 705 C C . ARG A 1 89 ? 1.465 7.682 -3.480 1.00 84.62 89 ARG A C 1
ATOM 707 O O . ARG A 1 89 ? 2.419 8.150 -2.880 1.00 84.62 89 ARG A O 1
ATOM 714 N N . ILE A 1 90 ? 1.564 7.051 -4.646 1.00 79.56 90 ILE A N 1
ATOM 715 C CA . ILE A 1 90 ? 2.807 6.937 -5.423 1.00 79.56 90 ILE A CA 1
ATOM 716 C C . ILE A 1 90 ? 2.490 6.777 -6.911 1.00 79.56 90 ILE A C 1
ATOM 718 O O . ILE A 1 90 ? 1.705 5.917 -7.271 1.00 79.56 90 ILE A O 1
ATOM 722 N N . MET A 1 91 ? 3.091 7.590 -7.786 1.00 75.19 91 MET A N 1
ATOM 723 C CA . MET A 1 91 ? 2.973 7.450 -9.254 1.00 75.19 91 MET A CA 1
ATOM 724 C C . MET A 1 91 ? 1.523 7.303 -9.770 1.00 75.19 91 MET A C 1
ATOM 726 O O . MET A 1 91 ? 1.254 6.546 -10.694 1.00 75.19 91 MET A O 1
ATOM 730 N N . GLY A 1 92 ? 0.575 8.013 -9.151 1.00 73.75 92 GLY A N 1
ATOM 731 C CA . GLY A 1 92 ? -0.857 7.930 -9.475 1.00 73.75 92 GLY A CA 1
ATOM 732 C C . GLY A 1 92 ? -1.641 6.875 -8.686 1.00 73.75 92 GLY A C 1
ATOM 733 O O . GLY A 1 92 ? -2.839 7.061 -8.483 1.00 73.75 92 GLY A O 1
ATOM 734 N N . GLU A 1 93 ? -0.971 5.858 -8.148 1.00 81.12 93 GLU A N 1
ATOM 735 C CA . GLU A 1 93 ? -1.561 4.835 -7.283 1.00 81.12 93 GLU A CA 1
ATOM 736 C C . GLU A 1 93 ? -1.881 5.390 -5.896 1.00 81.12 93 GLU A C 1
ATOM 738 O O . GLU A 1 93 ? -1.133 6.207 -5.344 1.00 81.12 93 GLU A O 1
ATOM 743 N N . ARG A 1 94 ? -3.002 4.949 -5.316 1.00 86.06 94 ARG A N 1
ATOM 744 C CA . ARG A 1 94 ? -3.464 5.386 -3.992 1.00 86.06 94 ARG A CA 1
ATOM 745 C C . ARG A 1 94 ? -3.911 4.198 -3.157 1.00 86.06 94 ARG A C 1
ATOM 747 O O . ARG A 1 94 ? -4.914 3.562 -3.464 1.00 86.06 94 ARG A O 1
ATOM 754 N N . VAL A 1 95 ? -3.196 3.956 -2.063 1.00 90.00 95 VAL A N 1
ATOM 755 C CA . VAL A 1 95 ? -3.514 2.928 -1.071 1.00 90.00 95 VAL A CA 1
ATOM 756 C C . VAL A 1 95 ? -4.159 3.572 0.152 1.00 90.00 95 VAL A C 1
ATOM 758 O O . VAL A 1 95 ? -3.565 4.429 0.810 1.00 90.00 95 VAL A O 1
ATOM 761 N N . TRP A 1 96 ? -5.373 3.141 0.471 1.00 92.50 96 TRP A N 1
ATOM 762 C CA . TRP A 1 96 ? -6.177 3.626 1.586 1.00 92.50 96 TRP A CA 1
ATOM 763 C C . TRP A 1 96 ? -6.155 2.634 2.740 1.00 92.50 96 TRP A C 1
ATOM 765 O O . TRP A 1 96 ? -6.581 1.490 2.599 1.00 92.50 96 TRP A O 1
ATOM 775 N N . LEU A 1 97 ? -5.727 3.099 3.909 1.00 91.69 97 LEU A N 1
ATOM 776 C CA . LEU A 1 97 ? -5.835 2.384 5.170 1.00 91.69 97 LEU A CA 1
ATOM 777 C C . LEU A 1 97 ? -6.811 3.141 6.056 1.00 91.69 97 LEU A C 1
ATOM 779 O O . LEU A 1 97 ? -6.560 4.279 6.450 1.00 91.69 97 LEU A O 1
ATOM 783 N N . VAL A 1 98 ? -7.947 2.515 6.344 1.00 89.81 98 VAL A N 1
ATOM 784 C CA . VAL A 1 98 ? -9.057 3.180 7.026 1.00 89.81 98 VAL A CA 1
ATOM 785 C C . VAL A 1 98 ? -9.513 2.345 8.208 1.00 89.81 98 VAL A C 1
ATOM 787 O O . VAL A 1 98 ? -9.809 1.151 8.073 1.00 89.81 98 VAL A O 1
ATOM 790 N N . ASP A 1 99 ? -9.578 2.998 9.364 1.00 88.81 99 ASP A N 1
ATOM 791 C CA . ASP A 1 99 ? -10.107 2.424 10.595 1.00 88.81 99 ASP A CA 1
ATOM 792 C C . ASP A 1 99 ? -11.580 2.045 10.402 1.00 88.81 99 ASP A C 1
ATOM 794 O O . ASP A 1 99 ? -12.376 2.839 9.890 1.00 88.81 99 ASP A O 1
ATOM 798 N N . GLU A 1 100 ? -11.959 0.831 10.805 1.00 89.69 100 GLU A N 1
ATOM 799 C CA . GLU A 1 100 ? -13.297 0.271 10.599 1.00 89.69 100 GLU A CA 1
ATOM 800 C C . GLU A 1 100 ? -14.404 1.202 11.112 1.00 89.69 100 GLU A C 1
ATOM 802 O O . GLU A 1 100 ? -15.490 1.241 10.536 1.00 89.69 100 GLU A O 1
ATOM 807 N N . ARG A 1 101 ? -14.115 2.005 12.146 1.00 85.88 101 ARG A N 1
ATOM 808 C CA . ARG A 1 101 ? -15.054 2.965 12.746 1.00 85.88 101 ARG A CA 1
ATOM 809 C C . ARG A 1 101 ? -15.475 4.093 11.803 1.00 85.88 101 ARG A C 1
ATOM 811 O O . ARG A 1 101 ? -16.551 4.643 12.000 1.00 85.88 101 ARG A O 1
ATOM 818 N N . VAL A 1 102 ? -14.651 4.439 10.811 1.00 86.94 102 VAL A N 1
ATOM 819 C CA . VAL A 1 102 ? -14.904 5.549 9.868 1.00 86.94 102 VAL A CA 1
ATOM 820 C C . VAL A 1 102 ? -15.014 5.099 8.412 1.00 86.94 102 VAL A C 1
ATOM 822 O O . VAL A 1 102 ? -15.278 5.922 7.539 1.00 86.94 102 VAL A O 1
ATOM 825 N N . ARG A 1 103 ? -14.889 3.795 8.115 1.00 87.75 103 ARG A N 1
ATOM 826 C CA . ARG A 1 103 ? -14.997 3.266 6.739 1.00 87.75 103 ARG A CA 1
ATOM 827 C C . ARG A 1 103 ? -16.273 3.696 6.024 1.00 87.75 103 ARG A C 1
ATOM 829 O O . ARG A 1 103 ? -16.202 4.050 4.855 1.00 87.75 103 ARG A O 1
ATOM 836 N N . ALA A 1 104 ? -17.411 3.730 6.717 1.00 84.50 104 ALA A N 1
ATOM 837 C CA . ALA A 1 104 ? -18.682 4.151 6.123 1.00 84.50 104 ALA A CA 1
ATOM 838 C C . ALA A 1 104 ? -18.666 5.618 5.650 1.00 84.50 104 ALA A C 1
ATOM 840 O O . ALA A 1 104 ? -19.261 5.944 4.627 1.00 84.50 104 ALA A O 1
ATOM 841 N N . GLU A 1 105 ? -17.964 6.495 6.370 1.00 86.44 105 GLU A N 1
ATOM 842 C CA . GLU A 1 105 ? -17.823 7.914 6.020 1.00 86.44 105 GLU A CA 1
ATOM 843 C C . GLU A 1 105 ? -16.790 8.126 4.905 1.00 86.44 105 GLU A C 1
ATOM 845 O O . GLU A 1 105 ? -16.907 9.053 4.104 1.00 86.44 105 GLU A O 1
ATOM 850 N N . VAL A 1 106 ? -15.776 7.259 4.843 1.00 86.69 106 VAL A N 1
ATOM 851 C CA . VAL A 1 106 ? -14.658 7.367 3.897 1.00 86.69 106 VAL A CA 1
ATOM 852 C C . VAL A 1 106 ? -14.921 6.635 2.586 1.00 86.69 106 VAL A C 1
ATOM 854 O O . VAL A 1 106 ? -14.382 7.050 1.567 1.00 86.69 106 VAL A O 1
ATOM 857 N N . ALA A 1 107 ? -15.766 5.602 2.566 1.00 84.69 107 ALA A N 1
ATOM 858 C CA . ALA A 1 107 ? -16.050 4.802 1.374 1.00 84.69 107 ALA A CA 1
ATOM 859 C C . ALA A 1 107 ? -16.389 5.642 0.123 1.00 84.69 107 ALA A C 1
ATOM 861 O O . ALA A 1 107 ? -15.802 5.370 -0.920 1.00 84.69 107 ALA A O 1
ATOM 862 N N . PRO A 1 108 ? -17.205 6.720 0.191 1.00 83.75 108 PRO A N 1
ATOM 863 C CA . PRO A 1 108 ? -17.475 7.567 -0.976 1.00 83.75 108 PRO A CA 1
ATOM 864 C C . PRO A 1 108 ? -16.267 8.375 -1.485 1.00 83.75 108 PRO A C 1
ATOM 866 O O . PRO A 1 108 ? -16.327 8.927 -2.581 1.00 83.75 108 PRO A O 1
ATOM 869 N N . ARG A 1 109 ? -15.198 8.510 -0.684 1.00 85.31 109 ARG A N 1
ATOM 870 C CA . ARG A 1 109 ? -13.949 9.209 -1.049 1.00 85.31 109 ARG A CA 1
ATOM 871 C C . ARG A 1 109 ? -12.973 8.302 -1.801 1.00 85.31 109 ARG A C 1
ATOM 873 O O . ARG A 1 109 ? -12.087 8.828 -2.471 1.00 85.31 109 ARG A O 1
ATOM 880 N N . VAL A 1 110 ? -13.103 6.983 -1.656 1.00 83.75 110 VAL A N 1
ATOM 881 C CA . VAL A 1 110 ? -12.240 6.004 -2.324 1.00 83.75 110 VAL A CA 1
ATOM 882 C C . VAL A 1 110 ? -12.717 5.867 -3.765 1.00 83.75 110 VAL A C 1
ATOM 884 O O . VAL A 1 110 ? -13.856 5.473 -4.015 1.00 83.75 110 VAL A O 1
ATOM 887 N N . GLY A 1 111 ? -11.865 6.263 -4.707 1.00 75.38 111 GLY A N 1
ATOM 888 C CA . GLY A 1 111 ? -12.201 6.248 -6.125 1.00 75.38 111 GLY A CA 1
ATOM 889 C C . GLY A 1 111 ? -12.231 4.838 -6.710 1.00 75.38 111 GLY A C 1
ATOM 890 O O . GLY A 1 111 ? -11.669 3.894 -6.158 1.00 75.38 111 GLY A O 1
ATOM 891 N N . GLU A 1 112 ? -12.860 4.702 -7.875 1.00 69.44 112 GLU A N 1
ATOM 892 C CA . GLU A 1 112 ? -12.647 3.529 -8.722 1.00 69.44 112 GLU A CA 1
ATOM 893 C C . GLU A 1 112 ? -11.190 3.530 -9.215 1.00 69.44 112 GLU A C 1
ATOM 895 O O . GLU A 1 112 ? -10.713 4.554 -9.707 1.00 69.44 112 GLU A O 1
ATOM 900 N N . GLY A 1 113 ? -10.482 2.411 -9.031 1.00 73.94 113 GLY A N 1
ATOM 901 C CA . GLY A 1 113 ? -9.037 2.319 -9.271 1.00 73.94 113 GLY A CA 1
ATOM 902 C C . GLY A 1 113 ? -8.158 2.745 -8.087 1.00 73.94 113 GLY A C 1
ATOM 903 O O . GLY A 1 113 ? -6.960 2.914 -8.263 1.00 73.94 113 GLY A O 1
ATOM 904 N N . ASP A 1 114 ? -8.719 2.928 -6.888 1.00 84.81 114 ASP A N 1
ATOM 905 C CA . ASP A 1 114 ? -7.923 3.042 -5.663 1.00 84.81 114 ASP A CA 1
ATOM 906 C C . ASP A 1 114 ? -7.802 1.683 -4.960 1.00 84.81 114 ASP A C 1
ATOM 908 O O . ASP A 1 114 ? -8.747 0.893 -4.915 1.00 84.81 114 ASP A O 1
ATOM 912 N N . VAL A 1 115 ? -6.659 1.449 -4.317 1.00 85.88 115 VAL A N 1
ATOM 913 C CA . VAL A 1 115 ? -6.413 0.252 -3.512 1.00 85.88 115 VAL A CA 1
ATOM 914 C C . VAL A 1 115 ? -6.916 0.492 -2.094 1.00 85.88 115 VAL A C 1
ATOM 916 O O . VAL A 1 115 ? -6.460 1.402 -1.403 1.00 85.88 115 VAL A O 1
ATOM 919 N N . ALA A 1 116 ? -7.832 -0.344 -1.615 1.00 90.88 116 ALA A N 1
ATOM 920 C CA . ALA A 1 116 ? -8.382 -0.241 -0.266 1.00 90.88 116 ALA A CA 1
ATOM 921 C C . ALA A 1 116 ? -7.944 -1.418 0.614 1.00 90.88 116 ALA A C 1
ATOM 923 O O . ALA A 1 116 ? -8.289 -2.573 0.355 1.00 90.88 116 ALA A O 1
ATOM 924 N N . TYR A 1 117 ? -7.218 -1.130 1.694 1.00 89.75 117 TYR A N 1
ATOM 925 C CA . TYR A 1 117 ? -6.871 -2.129 2.699 1.00 89.75 117 TYR A CA 1
ATOM 926 C C . TYR A 1 117 ? -8.109 -2.486 3.530 1.00 89.75 117 TYR A C 1
ATOM 928 O O . TYR A 1 117 ? -8.664 -1.655 4.254 1.00 89.75 117 TYR A O 1
ATOM 936 N N . ALA A 1 118 ? -8.542 -3.738 3.419 1.00 87.88 118 ALA A N 1
ATOM 937 C CA . ALA A 1 118 ? -9.736 -4.272 4.064 1.00 87.88 118 ALA A CA 1
ATOM 938 C C . ALA A 1 118 ? -9.445 -4.967 5.403 1.00 87.88 118 ALA A C 1
ATOM 940 O O . ALA A 1 118 ? -10.379 -5.186 6.181 1.00 87.88 118 ALA A O 1
ATOM 941 N N . GLY A 1 119 ? -8.178 -5.278 5.694 1.00 86.62 119 GLY A N 1
ATOM 942 C CA . GLY A 1 119 ? -7.778 -5.975 6.915 1.00 86.62 119 GLY A CA 1
ATOM 943 C C . GLY A 1 119 ? -8.043 -5.177 8.200 1.00 86.62 119 GLY A C 1
ATOM 944 O O . GLY A 1 119 ? -8.390 -3.994 8.150 1.00 86.62 119 GLY A O 1
ATOM 945 N N . PRO A 1 120 ? -7.883 -5.796 9.382 1.00 85.00 120 PRO A N 1
ATOM 946 C CA . PRO A 1 120 ? -8.261 -5.168 10.644 1.00 85.00 120 PRO A CA 1
ATOM 947 C C . PRO A 1 120 ? -7.321 -4.017 11.023 1.00 85.00 120 PRO A C 1
ATOM 949 O O . PRO A 1 12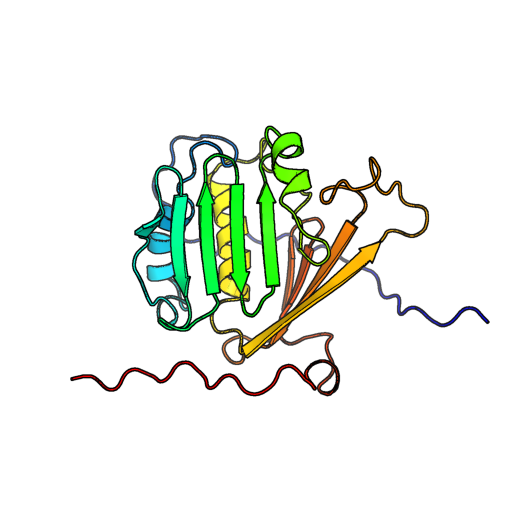0 ? -6.100 -4.195 10.959 1.00 85.00 120 PRO A O 1
ATOM 952 N N . ILE A 1 121 ? -7.873 -2.880 11.464 1.00 86.69 121 ILE A N 1
ATOM 953 C CA . ILE A 1 121 ? -7.136 -1.709 11.977 1.00 86.69 121 ILE A CA 1
ATOM 954 C C . ILE A 1 121 ? -7.589 -1.360 13.400 1.00 86.69 121 ILE A C 1
ATOM 956 O O . ILE A 1 121 ? -6.748 -1.289 14.295 1.00 86.69 121 ILE A O 1
ATOM 960 N N . SER A 1 122 ? -8.894 -1.213 13.657 1.00 79.81 122 SER A N 1
ATOM 961 C CA . SER A 1 122 ? -9.430 -0.778 14.960 1.00 79.81 122 SER A CA 1
ATOM 962 C C . SER A 1 122 ? -9.066 -1.715 16.118 1.00 79.81 122 SER A C 1
ATOM 964 O O . SER A 1 122 ? -9.057 -1.294 17.274 1.00 79.81 122 SER A O 1
ATOM 966 N N . GLY A 1 123 ? -8.828 -2.998 15.824 1.00 77.81 123 GLY A N 1
ATOM 967 C CA . GLY A 1 123 ? -8.437 -4.017 16.803 1.00 77.81 123 GLY A CA 1
ATOM 968 C C . GLY A 1 123 ? -6.925 -4.176 16.986 1.00 77.81 123 GLY A C 1
ATOM 969 O O . GLY A 1 123 ? -6.507 -4.923 17.866 1.00 77.81 123 GLY A O 1
ATOM 970 N N . ARG A 1 124 ? -6.109 -3.500 16.168 1.00 83.31 124 ARG A N 1
ATOM 971 C CA . ARG A 1 124 ? -4.646 -3.550 16.237 1.00 83.31 124 ARG A CA 1
ATOM 972 C C . ARG A 1 124 ? -4.106 -2.427 17.113 1.00 83.31 124 ARG A C 1
ATOM 974 O O . ARG A 1 124 ? -4.678 -1.338 17.194 1.00 83.31 124 ARG A O 1
ATOM 981 N N . THR A 1 125 ? -2.969 -2.679 17.744 1.00 82.25 125 THR A N 1
ATOM 982 C CA . THR A 1 125 ? -2.187 -1.635 18.410 1.00 82.25 125 THR A CA 1
ATOM 983 C C . THR A 1 125 ? -1.663 -0.637 17.379 1.00 82.25 125 THR A C 1
ATOM 985 O O . THR A 1 125 ? -1.363 -1.002 16.241 1.00 82.25 125 THR A O 1
ATOM 988 N N . GLN A 1 126 ? -1.478 0.622 17.781 1.00 81.94 126 GLN A N 1
ATOM 989 C CA . GLN A 1 126 ? -0.847 1.630 16.921 1.00 81.94 126 GLN A CA 1
ATOM 990 C C . GLN A 1 126 ? 0.509 1.166 16.379 1.00 81.94 126 GLN A C 1
ATOM 992 O O . GLN A 1 126 ? 0.825 1.430 15.225 1.00 81.94 126 GLN A O 1
ATOM 997 N N . ARG A 1 127 ? 1.279 0.406 17.168 1.00 80.62 127 ARG A N 1
ATOM 998 C CA . ARG A 1 127 ? 2.557 -0.175 16.738 1.00 80.62 127 ARG A CA 1
ATOM 999 C C . ARG A 1 127 ? 2.392 -1.146 15.569 1.00 80.62 127 ARG A C 1
ATOM 1001 O O . ARG A 1 127 ? 3.193 -1.116 14.644 1.00 80.62 127 ARG A O 1
ATOM 1008 N N . GLU A 1 128 ? 1.384 -2.012 15.602 1.00 84.56 128 GLU A N 1
ATOM 1009 C CA . GLU A 1 128 ? 1.113 -2.959 14.511 1.00 84.56 128 GLU A CA 1
ATOM 1010 C C . GLU A 1 128 ? 0.620 -2.244 13.253 1.00 84.56 128 GLU A C 1
ATOM 1012 O O . GLU A 1 128 ? 1.022 -2.603 12.148 1.00 84.56 128 GLU A O 1
ATOM 1017 N N . VAL A 1 129 ? -0.217 -1.217 13.417 1.00 85.06 129 VAL A N 1
ATOM 1018 C CA . VAL A 1 129 ? -0.679 -0.376 12.304 1.00 85.06 129 VAL A CA 1
ATOM 1019 C C . VAL A 1 129 ? 0.492 0.393 11.685 1.00 85.06 129 VAL A C 1
ATOM 1021 O O . VAL A 1 129 ? 0.637 0.420 10.464 1.00 85.06 129 VAL A O 1
ATOM 1024 N N . LEU A 1 130 ? 1.371 0.957 12.514 1.00 84.00 130 LEU A N 1
ATOM 1025 C CA . LEU A 1 130 ? 2.572 1.654 12.067 1.00 84.00 130 LEU A CA 1
ATOM 1026 C C . LEU A 1 130 ? 3.552 0.703 11.375 1.00 84.00 130 LEU A C 1
ATOM 1028 O O . LEU A 1 130 ? 4.109 1.061 10.346 1.00 84.00 130 LEU A O 1
ATOM 1032 N N . ALA A 1 131 ? 3.736 -0.515 11.888 1.00 85.88 131 ALA A N 1
ATOM 1033 C CA . ALA A 1 131 ? 4.591 -1.514 11.252 1.00 85.88 131 ALA A CA 1
ATOM 1034 C C . ALA A 1 131 ? 4.054 -1.941 9.876 1.00 85.88 131 ALA A C 1
ATOM 1036 O O . ALA A 1 131 ? 4.834 -2.139 8.946 1.00 85.88 131 ALA A O 1
ATOM 1037 N N . LEU A 1 132 ? 2.729 -2.027 9.725 1.00 89.00 132 LEU A N 1
ATOM 1038 C CA . LEU A 1 132 ? 2.085 -2.279 8.439 1.00 89.00 132 LEU A CA 1
ATOM 1039 C C . LEU A 1 132 ? 2.329 -1.125 7.456 1.00 89.00 132 LEU A C 1
ATOM 1041 O O . LEU A 1 132 ? 2.753 -1.366 6.326 1.00 89.00 132 LEU A O 1
ATOM 1045 N N . LEU A 1 133 ? 2.123 0.122 7.893 1.00 87.44 133 LEU A N 1
ATOM 1046 C CA . LEU A 1 133 ? 2.419 1.309 7.085 1.00 87.44 133 LEU A CA 1
ATOM 1047 C C . LEU A 1 133 ? 3.902 1.390 6.715 1.00 87.44 133 LEU A C 1
ATOM 1049 O O . LEU A 1 133 ? 4.232 1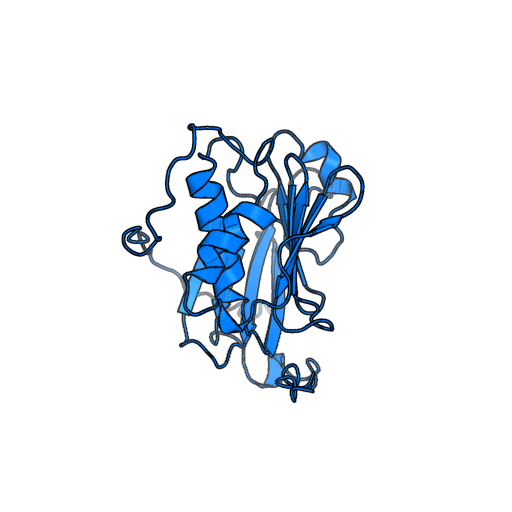.671 5.569 1.00 87.44 133 LEU A O 1
ATOM 1053 N N . TYR A 1 134 ? 4.795 1.093 7.657 1.00 85.88 134 TYR A N 1
ATOM 1054 C CA . TYR A 1 134 ? 6.233 1.061 7.429 1.00 85.88 134 TYR A CA 1
ATOM 1055 C C . TYR A 1 134 ? 6.611 0.012 6.380 1.00 85.88 134 TYR A C 1
ATOM 1057 O O . TYR A 1 134 ? 7.368 0.322 5.465 1.00 85.88 134 TYR A O 1
ATOM 1065 N N . ALA A 1 135 ? 6.060 -1.204 6.459 1.00 88.81 135 ALA A N 1
ATOM 1066 C CA . ALA A 1 135 ? 6.321 -2.254 5.476 1.00 88.81 135 ALA A CA 1
ATOM 1067 C C . ALA A 1 135 ? 5.854 -1.849 4.067 1.00 88.81 135 ALA A C 1
ATOM 1069 O O . ALA A 1 135 ? 6.599 -2.021 3.101 1.00 88.81 135 ALA A O 1
ATOM 1070 N N . LEU A 1 136 ? 4.661 -1.252 3.963 1.00 90.25 136 LEU A N 1
ATOM 1071 C CA . LEU A 1 136 ? 4.125 -0.720 2.709 1.00 90.25 136 LEU A CA 1
ATOM 1072 C C . LEU A 1 136 ? 5.019 0.393 2.142 1.00 90.25 136 LEU A C 1
ATOM 1074 O O . LEU A 1 136 ? 5.440 0.332 0.989 1.00 90.25 136 LEU A O 1
ATOM 1078 N N . VAL A 1 137 ? 5.351 1.392 2.961 1.00 88.31 137 VAL A N 1
ATOM 1079 C CA . VAL A 1 137 ? 6.171 2.536 2.548 1.00 88.31 137 VAL A CA 1
ATOM 1080 C C . VAL A 1 137 ? 7.574 2.096 2.147 1.00 88.31 137 VAL A C 1
ATOM 1082 O O . VAL A 1 137 ? 8.088 2.556 1.133 1.00 88.31 137 VAL A O 1
ATOM 1085 N N . ARG A 1 138 ? 8.177 1.164 2.888 1.00 85.69 138 ARG A N 1
ATOM 1086 C CA . ARG A 1 138 ? 9.504 0.623 2.582 1.00 85.69 138 ARG A CA 1
ATOM 1087 C C . ARG A 1 138 ? 9.528 -0.134 1.258 1.00 85.69 138 ARG A C 1
ATOM 1089 O O . ARG A 1 138 ? 10.510 -0.027 0.533 1.00 85.69 138 ARG A O 1
ATOM 1096 N N . ALA A 1 139 ? 8.468 -0.873 0.933 1.00 86.31 139 ALA A N 1
ATOM 1097 C CA . ALA A 1 139 ? 8.372 -1.571 -0.346 1.00 86.31 139 ALA A CA 1
ATOM 1098 C C . ALA A 1 139 ? 8.293 -0.603 -1.539 1.00 86.31 139 ALA A C 1
ATOM 1100 O O . ALA A 1 139 ? 8.888 -0.859 -2.587 1.00 86.31 139 ALA A O 1
ATOM 1101 N N . LEU A 1 140 ? 7.602 0.524 -1.354 1.00 86.00 140 LEU A N 1
ATOM 1102 C CA . LEU A 1 140 ? 7.375 1.543 -2.382 1.00 86.00 140 LEU A CA 1
ATOM 1103 C C . LEU A 1 140 ? 8.496 2.597 -2.466 1.00 86.00 140 LEU A C 1
ATOM 1105 O O . LEU A 1 140 ? 8.641 3.275 -3.483 1.00 86.00 140 LEU A O 1
ATOM 1109 N N . ALA A 1 141 ? 9.308 2.754 -1.420 1.00 82.81 141 ALA A N 1
ATOM 1110 C CA . ALA A 1 141 ? 10.391 3.734 -1.383 1.00 82.81 141 ALA A CA 1
ATOM 1111 C C . ALA A 1 141 ? 11.454 3.445 -2.443 1.00 82.81 141 ALA A C 1
ATOM 1113 O O . ALA A 1 141 ? 12.008 2.349 -2.511 1.00 82.81 141 ALA A O 1
ATOM 1114 N N . GLY A 1 142 ? 11.733 4.450 -3.278 1.00 77.81 142 GLY A N 1
ATOM 1115 C CA . GLY A 1 142 ? 12.612 4.312 -4.435 1.00 77.81 142 GLY A CA 1
ATOM 1116 C C . GLY A 1 142 ? 12.039 3.505 -5.610 1.00 77.81 142 GLY A C 1
ATOM 1117 O O . GLY A 1 142 ? 12.792 3.163 -6.517 1.00 77.81 142 GLY A O 1
ATOM 1118 N N . ALA A 1 143 ? 10.736 3.194 -5.624 1.00 82.38 143 ALA A N 1
ATOM 1119 C CA . ALA A 1 143 ? 10.117 2.552 -6.779 1.00 82.38 143 ALA A CA 1
ATOM 1120 C C . ALA A 1 143 ? 10.197 3.442 -8.035 1.00 82.38 143 ALA A C 1
ATOM 1122 O O . ALA A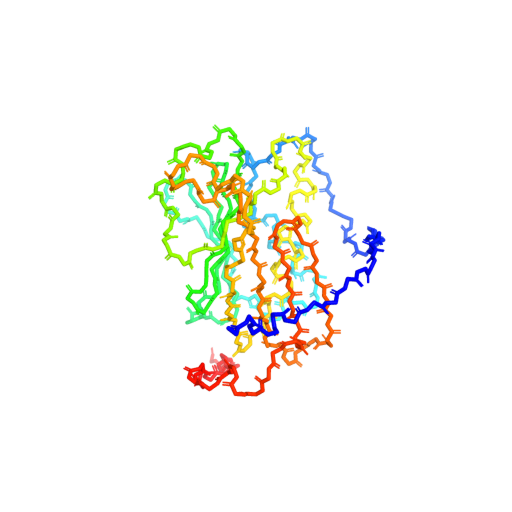 1 143 ? 9.998 4.655 -7.969 1.00 82.38 143 ALA A O 1
ATOM 1123 N N . THR A 1 144 ? 10.465 2.813 -9.179 1.00 79.19 144 THR A N 1
ATOM 1124 C CA . THR A 1 144 ? 10.526 3.414 -10.524 1.00 79.19 144 THR A CA 1
ATOM 1125 C C . THR A 1 144 ? 9.303 3.061 -11.378 1.00 79.19 144 THR A C 1
ATOM 1127 O O . THR A 1 144 ? 9.220 3.443 -12.545 1.00 79.19 144 THR A O 1
ATOM 1130 N N . GLY A 1 145 ? 8.367 2.294 -10.821 1.00 78.75 145 GLY A N 1
ATOM 1131 C CA . GLY A 1 145 ? 7.079 1.966 -11.420 1.00 78.75 145 GLY A CA 1
ATOM 1132 C C . GLY A 1 145 ? 6.191 1.258 -10.404 1.00 78.75 145 GLY A C 1
ATOM 1133 O O . GLY A 1 145 ? 6.672 0.400 -9.660 1.00 78.75 145 GLY A O 1
ATOM 1134 N N . VAL A 1 146 ? 4.909 1.620 -10.369 1.00 83.81 146 VAL A N 1
ATOM 1135 C CA . VAL A 1 146 ? 3.893 0.971 -9.532 1.00 83.81 146 VAL A CA 1
ATOM 1136 C C . VAL A 1 146 ? 2.577 0.923 -10.301 1.00 83.81 146 VAL A C 1
ATOM 1138 O O . VAL A 1 146 ? 2.200 1.923 -10.905 1.00 83.81 146 VAL A O 1
ATOM 1141 N N . PHE A 1 147 ? 1.896 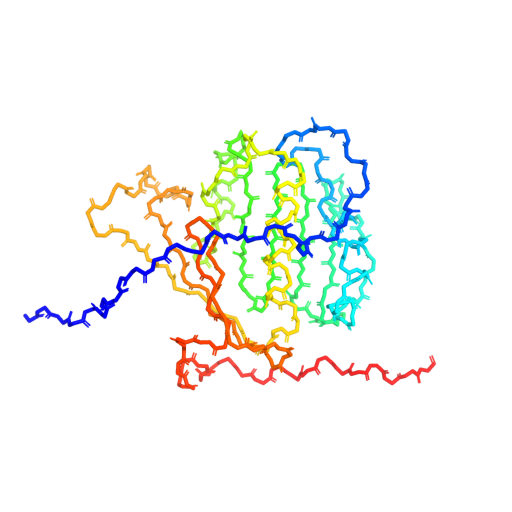-0.218 -10.263 1.00 81.12 147 PHE A N 1
ATOM 1142 C CA . PHE A 1 147 ? 0.505 -0.365 -10.700 1.00 81.12 147 PHE A CA 1
ATOM 1143 C C . PHE A 1 147 ? -0.184 -1.460 -9.885 1.00 81.12 147 PHE A C 1
ATOM 1145 O O . PHE A 1 147 ? 0.492 -2.240 -9.207 1.0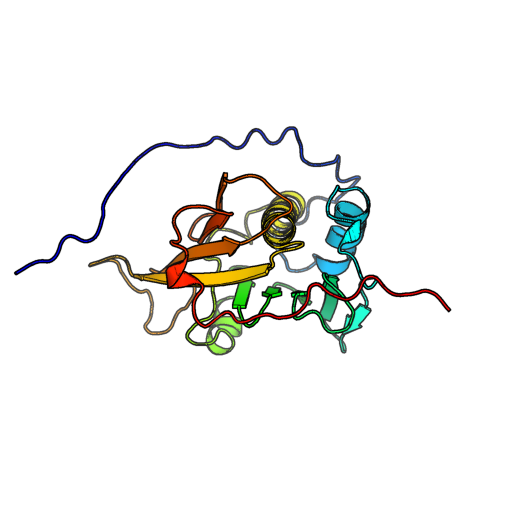0 81.12 147 PHE A O 1
ATOM 1152 N N . HIS A 1 148 ? -1.512 -1.536 -9.934 1.00 87.06 148 HIS A N 1
ATOM 1153 C CA . HIS A 1 148 ? -2.254 -2.614 -9.285 1.00 87.06 148 HIS A CA 1
ATOM 1154 C C . HIS A 1 148 ? -3.274 -3.276 -10.211 1.00 87.06 148 HIS A C 1
ATOM 1156 O O . HIS A 1 148 ? -3.837 -2.641 -11.099 1.00 87.06 148 HIS A O 1
ATOM 1162 N N . ASP A 1 149 ? -3.562 -4.539 -9.913 1.00 85.62 149 ASP A N 1
ATOM 1163 C CA . ASP A 1 149 ? -4.703 -5.277 -10.433 1.00 85.62 149 ASP A CA 1
ATOM 1164 C C . ASP A 1 149 ? -5.728 -5.504 -9.317 1.00 85.62 149 ASP A C 1
ATOM 1166 O O . ASP A 1 149 ? -5.399 -5.978 -8.225 1.00 85.62 149 ASP A O 1
ATOM 1170 N N . GLU A 1 150 ? -6.998 -5.195 -9.590 1.00 83.25 150 GLU A N 1
ATOM 1171 C CA . GLU A 1 150 ? -8.111 -5.530 -8.698 1.00 83.25 150 GLU A CA 1
ATOM 1172 C C . GLU A 1 150 ? -8.634 -6.939 -9.017 1.00 83.25 150 GLU A C 1
ATOM 1174 O O . GLU A 1 150 ? -9.221 -7.207 -10.069 1.00 83.25 150 GLU A O 1
ATOM 1179 N N . LEU A 1 151 ? -8.486 -7.848 -8.058 1.00 79.06 151 LEU A N 1
ATOM 1180 C CA . LEU A 1 151 ? -9.061 -9.183 -8.083 1.00 79.06 151 LEU A CA 1
ATOM 1181 C C . LEU A 1 151 ? -10.397 -9.190 -7.339 1.00 79.06 151 LEU A C 1
ATOM 1183 O O . LEU A 1 151 ? -10.466 -9.087 -6.110 1.00 79.06 151 LEU A O 1
ATOM 1187 N N . ARG A 1 152 ? -11.481 -9.409 -8.085 1.00 69.94 152 ARG A N 1
ATOM 1188 C CA . ARG A 1 152 ? -12.800 -9.701 -7.510 1.00 69.94 152 ARG A CA 1
ATOM 1189 C C . ARG A 1 152 ? -12.944 -11.197 -7.292 1.00 69.94 152 ARG A C 1
ATOM 1191 O O . ARG A 1 152 ? -12.709 -11.986 -8.210 1.00 69.94 152 ARG A O 1
ATOM 1198 N N . ARG A 1 153 ? -13.336 -11.616 -6.084 1.00 58.16 153 ARG A N 1
ATOM 1199 C CA . ARG A 1 153 ? -13.560 -13.042 -5.798 1.00 58.16 153 ARG A CA 1
ATOM 1200 C C . ARG A 1 153 ? -14.699 -13.578 -6.678 1.00 58.16 153 ARG A C 1
ATOM 1202 O O . ARG A 1 153 ? -15.834 -13.137 -6.513 1.00 58.16 153 ARG A O 1
ATOM 1209 N N . PRO A 1 154 ? -14.466 -14.580 -7.547 1.00 50.00 154 PRO A N 1
ATOM 1210 C CA . PRO A 1 154 ? -15.538 -15.170 -8.343 1.00 50.00 154 PRO A CA 1
ATOM 1211 C C . PRO A 1 154 ? -16.579 -15.828 -7.428 1.00 50.00 154 PRO A C 1
ATOM 1213 O O . PRO A 1 154 ? -16.259 -16.767 -6.699 1.00 50.00 154 PRO A O 1
ATOM 1216 N N . GLY A 1 155 ? -17.816 -15.323 -7.438 1.00 53.28 155 GLY A N 1
ATOM 1217 C CA . GLY A 1 155 ? -18.885 -15.790 -6.543 1.00 53.28 155 GLY A CA 1
ATOM 1218 C C . GLY A 1 155 ? -18.708 -15.391 -5.072 1.00 53.28 155 GLY A C 1
ATOM 1219 O O . GLY A 1 155 ? -19.438 -15.892 -4.217 1.00 53.28 155 GLY A O 1
ATOM 1220 N N . GLY A 1 156 ? -17.743 -14.517 -4.766 1.00 54.41 156 GLY A N 1
ATOM 1221 C CA . GLY A 1 156 ? -17.630 -13.870 -3.466 1.00 54.41 156 GLY A CA 1
ATOM 1222 C C . GLY A 1 156 ? -18.725 -12.822 -3.285 1.00 54.41 156 GLY A C 1
ATOM 1223 O O . GLY A 1 156 ? -19.241 -12.268 -4.250 1.00 54.41 156 GLY A O 1
ATOM 1224 N N . TRP A 1 157 ? -19.109 -12.566 -2.037 1.00 52.94 157 TRP A N 1
ATOM 1225 C CA . TRP A 1 157 ? -19.975 -11.433 -1.737 1.00 52.94 157 TRP A CA 1
ATOM 1226 C C . TRP A 1 157 ? -19.162 -10.140 -1.895 1.00 52.94 157 TRP A C 1
ATOM 1228 O O . TRP A 1 157 ? -18.259 -9.895 -1.095 1.00 52.94 157 TRP A O 1
ATOM 1238 N N . ASP A 1 158 ? -19.488 -9.334 -2.909 1.00 58.41 158 ASP A N 1
ATOM 1239 C CA . ASP A 1 158 ? -18.863 -8.032 -3.222 1.00 58.41 158 ASP A CA 1
ATOM 1240 C C . ASP A 1 158 ? -19.262 -6.911 -2.241 1.00 58.41 158 ASP A C 1
ATOM 1242 O O . ASP A 1 158 ? -19.169 -5.727 -2.559 1.00 58.41 158 ASP A O 1
ATOM 1246 N N . GLY A 1 159 ? -19.751 -7.273 -1.053 1.00 59.50 159 GLY A N 1
ATOM 1247 C CA . GLY A 1 159 ? -20.242 -6.293 -0.101 1.00 59.50 159 GLY A CA 1
ATOM 1248 C C . GLY A 1 159 ? -21.583 -5.671 -0.477 1.00 59.50 159 GLY A C 1
ATOM 1249 O O . GLY A 1 159 ? -22.265 -6.097 -1.416 1.00 59.50 159 GLY A O 1
ATOM 1250 N N . PRO A 1 160 ? -21.990 -4.626 0.258 1.00 60.81 160 PRO A N 1
ATOM 1251 C CA . PRO A 1 160 ? -22.905 -3.632 -0.280 1.00 60.81 160 PRO A CA 1
ATOM 1252 C C . PRO A 1 160 ? -22.315 -3.075 -1.582 1.00 60.81 160 PRO A C 1
ATOM 1254 O O . PRO A 1 160 ? -21.127 -2.764 -1.638 1.00 60.81 160 PRO A O 1
ATOM 1257 N N . ALA A 1 161 ? -23.137 -2.930 -2.624 1.00 59.00 161 ALA A N 1
ATOM 1258 C CA . ALA A 1 161 ? -22.680 -2.398 -3.904 1.00 59.00 161 ALA A CA 1
ATOM 1259 C C . ALA A 1 161 ? -21.941 -1.061 -3.710 1.00 59.00 161 ALA A C 1
ATOM 1261 O O . ALA A 1 161 ? -22.518 -0.100 -3.200 1.00 59.00 161 ALA A O 1
ATOM 1262 N N . GLY A 1 162 ? -20.672 -1.018 -4.119 1.00 63.94 162 GLY A N 1
ATOM 1263 C CA . GLY A 1 162 ? -19.830 0.173 -4.009 1.00 63.94 162 GLY A CA 1
ATOM 1264 C C . GLY A 1 162 ? -19.005 0.290 -2.724 1.00 63.94 162 GLY A C 1
ATOM 1265 O O . GLY A 1 162 ? -18.315 1.293 -2.584 1.00 63.94 162 GLY A O 1
ATOM 1266 N N . ASP A 1 163 ? -19.018 -0.693 -1.816 1.00 78.25 163 ASP A N 1
ATOM 1267 C CA . ASP A 1 163 ? -18.067 -0.722 -0.697 1.00 78.25 163 ASP A CA 1
ATOM 1268 C C . ASP A 1 163 ? -16.660 -1.120 -1.199 1.00 78.25 163 ASP A C 1
ATOM 1270 O O . ASP A 1 163 ? -16.480 -2.218 -1.732 1.00 78.25 163 ASP A O 1
ATOM 1274 N N . PRO A 1 164 ? -15.645 -0.249 -1.075 1.00 79.06 164 PRO A N 1
ATOM 1275 C CA . PRO A 1 164 ? -14.284 -0.559 -1.506 1.00 79.06 164 PRO A CA 1
ATOM 1276 C C . PRO A 1 164 ? -13.552 -1.507 -0.537 1.00 79.06 164 PRO A C 1
ATOM 1278 O O . PRO A 1 164 ? -12.540 -2.094 -0.918 1.00 79.06 164 PRO A O 1
ATOM 1281 N N . PHE A 1 165 ? -14.047 -1.684 0.696 1.00 83.31 165 PHE A N 1
ATOM 1282 C CA . PHE A 1 165 ? -13.380 -2.459 1.752 1.00 83.31 165 PHE A CA 1
ATOM 1283 C C . PHE A 1 165 ? -13.877 -3.906 1.879 1.00 83.31 165 PHE A C 1
ATOM 1285 O O . PHE A 1 165 ? -13.502 -4.596 2.828 1.00 83.31 165 PHE A O 1
ATOM 1292 N N . SER A 1 166 ? -14.720 -4.392 0.965 1.00 79.06 166 SER A N 1
ATOM 1293 C CA . SER A 1 166 ? -15.236 -5.764 0.999 1.00 79.06 166 SER A CA 1
ATOM 1294 C C . SER A 1 166 ? -15.154 -6.456 -0.362 1.00 79.06 166 SER A C 1
ATOM 1296 O O . SER A 1 166 ? -15.237 -5.834 -1.415 1.00 79.06 166 SER A O 1
ATOM 1298 N N . GLY A 1 167 ? -14.906 -7.771 -0.342 1.00 72.75 167 GLY A N 1
ATOM 1299 C CA . GLY A 1 167 ? -14.888 -8.628 -1.538 1.00 72.75 167 GLY A CA 1
ATOM 1300 C C . GLY A 1 167 ? -13.698 -8.454 -2.498 1.00 72.75 167 GLY A C 1
ATOM 1301 O O . GLY A 1 167 ? -13.492 -9.326 -3.345 1.00 72.75 167 GLY A O 1
ATOM 1302 N N . ARG A 1 168 ? -12.893 -7.393 -2.341 1.00 79.75 168 ARG A N 1
ATOM 1303 C CA . ARG A 1 168 ? -11.766 -7.045 -3.221 1.00 79.75 168 ARG A CA 1
ATOM 1304 C C . ARG A 1 168 ? -10.416 -7.456 -2.646 1.00 79.75 168 ARG A C 1
ATOM 1306 O O . ARG A 1 168 ? -10.126 -7.240 -1.465 1.00 79.75 168 ARG A O 1
ATOM 1313 N N . SER A 1 169 ? -9.580 -8.017 -3.505 1.00 85.38 169 SER A N 1
ATOM 1314 C CA . SER A 1 169 ? -8.159 -8.232 -3.253 1.00 85.38 169 SER A CA 1
ATOM 1315 C C . SER A 1 169 ? -7.353 -7.505 -4.322 1.00 85.38 169 SER A C 1
ATOM 1317 O O . SER A 1 169 ? -7.846 -7.330 -5.431 1.00 85.38 169 SER A O 1
ATOM 1319 N N . TYR A 1 170 ? -6.148 -7.063 -3.990 1.00 86.69 170 TYR A N 1
ATOM 1320 C CA . TYR A 1 170 ? -5.327 -6.257 -4.888 1.00 86.69 170 TYR A CA 1
ATOM 1321 C C . TYR A 1 170 ? -3.937 -6.865 -4.998 1.00 86.69 170 TYR A C 1
ATOM 1323 O O . TYR A 1 170 ? -3.298 -7.092 -3.971 1.00 86.69 170 TYR A O 1
ATOM 1331 N N . ASP A 1 171 ? -3.467 -7.074 -6.221 1.00 90.56 171 ASP A N 1
ATOM 1332 C CA . ASP A 1 171 ? -2.065 -7.385 -6.483 1.00 90.56 171 ASP A CA 1
ATOM 1333 C C . ASP A 1 171 ? -1.391 -6.096 -6.959 1.00 90.56 171 ASP A C 1
ATOM 1335 O O . ASP A 1 171 ? -1.784 -5.508 -7.959 1.00 90.56 171 ASP A O 1
ATOM 1339 N N . VAL A 1 172 ? -0.419 -5.607 -6.194 1.00 88.88 172 VAL A N 1
ATOM 1340 C CA . VAL A 1 172 ? 0.311 -4.362 -6.452 1.00 88.88 172 VAL A CA 1
ATOM 1341 C C . VAL A 1 172 ? 1.703 -4.724 -6.939 1.00 88.88 172 VAL A C 1
ATOM 1343 O O . VAL A 1 172 ? 2.499 -5.304 -6.198 1.00 88.88 172 VAL A O 1
ATOM 1346 N N . TYR A 1 173 ? 2.026 -4.361 -8.168 1.00 87.69 173 TYR A N 1
ATOM 1347 C CA . TYR A 1 173 ? 3.321 -4.631 -8.773 1.00 87.69 173 TYR A CA 1
ATOM 1348 C C . TYR A 1 173 ? 4.220 -3.424 -8.592 1.00 87.69 173 TYR A C 1
ATOM 1350 O O . TYR A 1 173 ? 3.829 -2.287 -8.849 1.00 87.69 173 TYR A O 1
ATOM 1358 N N . VAL A 1 174 ? 5.442 -3.671 -8.131 1.00 88.25 174 VAL A N 1
ATOM 1359 C CA . VAL A 1 174 ? 6.397 -2.616 -7.800 1.00 88.25 174 VAL A CA 1
ATOM 1360 C C . VAL A 1 174 ? 7.714 -2.914 -8.491 1.00 88.25 174 VAL A C 1
ATOM 1362 O O . VAL A 1 174 ? 8.339 -3.937 -8.220 1.00 88.25 174 VAL A O 1
ATOM 1365 N N . ARG A 1 175 ? 8.170 -2.000 -9.343 1.00 85.19 175 ARG A N 1
ATOM 1366 C CA . ARG A 1 175 ? 9.527 -2.003 -9.890 1.00 85.19 175 ARG A CA 1
ATOM 1367 C C . ARG A 1 175 ? 10.401 -1.106 -9.027 1.00 85.19 175 ARG A C 1
ATOM 1369 O O . ARG A 1 175 ? 10.106 0.075 -8.871 1.00 85.19 175 ARG A O 1
ATOM 1376 N N . ASN A 1 176 ? 11.455 -1.656 -8.439 1.00 85.94 176 ASN A N 1
ATOM 1377 C CA . ASN A 1 176 ? 12.317 -0.951 -7.495 1.00 85.94 176 ASN A CA 1
ATOM 1378 C C . ASN A 1 176 ? 13.759 -1.468 -7.574 1.00 85.94 176 ASN A C 1
ATOM 1380 O O . ASN A 1 176 ? 14.093 -2.496 -6.990 1.00 85.94 176 ASN A O 1
ATOM 1384 N N . ASP A 1 177 ? 14.642 -0.727 -8.240 1.00 83.25 177 ASP A N 1
ATOM 1385 C CA . ASP A 1 177 ? 16.030 -1.147 -8.494 1.00 83.25 177 ASP A CA 1
ATOM 1386 C C . ASP A 1 177 ? 16.900 -1.239 -7.228 1.00 83.25 177 ASP A C 1
ATOM 1388 O O . ASP A 1 177 ? 18.053 -1.671 -7.269 1.00 83.25 177 ASP A O 1
ATOM 1392 N N . HIS A 1 178 ? 16.377 -0.803 -6.083 1.00 78.19 178 HIS A N 1
ATOM 1393 C CA . HIS A 1 178 ? 17.118 -0.724 -4.828 1.00 78.19 178 HIS A CA 1
ATOM 1394 C C . HIS A 1 178 ? 16.932 -1.935 -3.924 1.00 78.19 178 HIS A C 1
ATOM 1396 O O . HIS A 1 178 ? 17.597 -2.036 -2.895 1.00 78.19 178 HIS A O 1
ATOM 1402 N N . THR A 1 179 ? 16.048 -2.853 -4.298 1.00 80.31 179 THR A N 1
ATOM 1403 C CA . THR A 1 179 ? 15.763 -4.048 -3.517 1.00 80.31 179 THR A CA 1
ATOM 1404 C C . THR A 1 179 ? 15.683 -5.282 -4.403 1.00 80.31 179 THR A C 1
ATOM 1406 O O . THR A 1 179 ? 15.429 -5.206 -5.604 1.00 80.31 179 THR A O 1
ATOM 1409 N N . GLY A 1 180 ? 15.945 -6.444 -3.810 1.00 83.75 180 GLY A N 1
ATOM 1410 C CA . GLY A 1 180 ? 15.787 -7.718 -4.498 1.00 83.75 180 GLY A CA 1
ATOM 1411 C C . GLY A 1 180 ? 14.312 -8.067 -4.741 1.00 83.75 180 GLY A C 1
ATOM 1412 O O . GLY A 1 180 ? 13.416 -7.378 -4.260 1.00 83.75 180 GLY A O 1
ATOM 1413 N N . PRO A 1 181 ? 14.039 -9.153 -5.473 1.00 88.12 181 PRO A N 1
ATOM 1414 C CA . PRO A 1 181 ? 12.682 -9.621 -5.721 1.00 88.12 181 PRO A CA 1
ATOM 1415 C C . PRO A 1 181 ? 12.057 -10.295 -4.484 1.00 88.12 181 PRO A C 1
ATOM 1417 O O . PRO A 1 181 ? 12.605 -11.276 -3.976 1.00 88.12 181 PRO A O 1
ATOM 1420 N N . TYR A 1 182 ? 10.887 -9.836 -4.023 1.00 86.94 182 TYR A N 1
ATOM 1421 C CA . TYR A 1 182 ? 10.151 -10.454 -2.903 1.00 86.94 182 TYR A CA 1
ATOM 1422 C C . TYR A 1 182 ? 8.630 -10.248 -2.981 1.00 86.94 182 TYR A C 1
ATOM 1424 O O . TYR A 1 182 ? 8.126 -9.481 -3.799 1.00 86.94 182 TYR A O 1
ATOM 1432 N N . LEU A 1 183 ? 7.901 -10.982 -2.132 1.00 90.19 183 LEU A N 1
ATOM 1433 C CA . LEU A 1 183 ? 6.457 -10.836 -1.937 1.00 90.19 183 LEU A CA 1
ATOM 1434 C C . LEU A 1 183 ? 6.175 -10.289 -0.544 1.00 90.19 183 LEU A C 1
ATOM 1436 O O . LEU A 1 183 ? 6.765 -10.770 0.426 1.00 90.19 183 LEU A O 1
ATOM 1440 N N . LEU A 1 184 ? 5.225 -9.370 -0.436 1.00 89.19 184 LEU A N 1
ATOM 1441 C CA . LEU A 1 184 ? 4.706 -8.908 0.846 1.00 89.19 184 LEU A CA 1
ATOM 1442 C C . LEU A 1 184 ? 3.181 -8.988 0.822 1.00 89.19 184 LEU A C 1
ATOM 1444 O O . LEU A 1 184 ? 2.538 -8.306 0.037 1.00 89.19 184 LEU A O 1
ATOM 1448 N N . SER A 1 185 ? 2.598 -9.820 1.683 1.00 88.81 185 SER A N 1
ATOM 1449 C CA . SER A 1 185 ? 1.143 -9.954 1.793 1.00 88.81 185 SER A CA 1
ATOM 1450 C C . SER A 1 185 ? 0.633 -9.175 3.005 1.00 88.81 185 SER A C 1
ATOM 1452 O O . SER A 1 185 ? 1.020 -9.443 4.143 1.00 88.81 185 SER A O 1
ATOM 1454 N N . LEU A 1 186 ? -0.223 -8.192 2.742 1.00 87.88 186 LEU A N 1
ATOM 1455 C CA . LEU A 1 186 ? -0.892 -7.325 3.703 1.00 87.88 186 LEU A CA 1
ATOM 1456 C C . LEU A 1 186 ? -2.404 -7.575 3.622 1.00 87.88 186 LEU A C 1
ATOM 1458 O O . LEU A 1 186 ? -3.147 -6.798 3.027 1.00 87.88 186 LEU A O 1
ATOM 1462 N N . ASP A 1 187 ? -2.858 -8.666 4.240 1.00 89.69 187 ASP A N 1
ATOM 1463 C CA . ASP A 1 187 ? -4.269 -9.080 4.268 1.00 89.69 187 ASP A CA 1
ATOM 1464 C C . ASP A 1 187 ? -4.859 -9.257 2.854 1.00 89.69 187 ASP A C 1
ATOM 1466 O O . ASP A 1 187 ? -4.589 -10.265 2.203 1.00 89.69 187 ASP A O 1
ATOM 1470 N N . ASN A 1 188 ? -5.632 -8.289 2.359 1.00 88.44 188 ASN A N 1
ATOM 1471 C CA . ASN A 1 188 ? -6.227 -8.306 1.026 1.00 88.44 188 ASN A CA 1
ATOM 1472 C C . ASN A 1 188 ? -5.351 -7.662 -0.063 1.00 88.44 188 ASN A C 1
ATOM 1474 O O . ASN A 1 188 ? -5.794 -7.595 -1.206 1.00 88.44 188 ASN A O 1
ATOM 1478 N N . ILE A 1 189 ? -4.153 -7.182 0.273 1.00 91.12 189 ILE A N 1
ATOM 1479 C CA . ILE A 1 189 ? -3.198 -6.589 -0.669 1.00 91.12 189 ILE A CA 1
ATOM 1480 C C . ILE A 1 189 ? -1.957 -7.480 -0.747 1.00 91.12 189 ILE A C 1
ATOM 1482 O O . ILE A 1 189 ? -1.372 -7.813 0.283 1.00 91.12 189 ILE A O 1
ATOM 1486 N N . THR A 1 190 ? -1.502 -7.818 -1.947 1.00 92.50 190 THR A N 1
ATOM 1487 C CA . THR A 1 190 ? -0.229 -8.509 -2.176 1.00 92.50 190 THR A CA 1
ATOM 1488 C C . THR A 1 190 ? 0.697 -7.617 -2.981 1.00 92.50 190 THR A C 1
ATOM 1490 O O . THR A 1 190 ? 0.357 -7.207 -4.080 1.00 92.50 190 THR A O 1
ATOM 1493 N N . LEU A 1 191 ? 1.883 -7.317 -2.460 1.00 90.50 191 LEU A N 1
ATOM 1494 C CA . LEU A 1 191 ? 2.905 -6.574 -3.184 1.00 90.50 191 LEU A CA 1
ATOM 1495 C C . LEU A 1 191 ? 3.882 -7.540 -3.856 1.00 90.50 191 LEU A C 1
ATOM 1497 O O . LEU A 1 191 ? 4.539 -8.343 -3.184 1.00 90.50 191 LEU A O 1
ATOM 1501 N N . HIS A 1 192 ? 4.009 -7.407 -5.171 1.00 91.88 192 HIS A N 1
ATOM 1502 C CA . HIS A 1 192 ? 4.948 -8.113 -6.030 1.00 91.88 192 HIS A CA 1
ATOM 1503 C C . HIS A 1 192 ? 6.112 -7.177 -6.366 1.00 91.88 192 HIS A C 1
ATOM 1505 O O . HIS A 1 192 ? 6.089 -6.443 -7.354 1.00 91.88 192 HIS A O 1
ATOM 1511 N N . VAL A 1 193 ? 7.142 -7.172 -5.518 1.00 90.19 193 VAL A N 1
ATOM 1512 C CA . VAL A 1 193 ? 8.298 -6.285 -5.694 1.00 90.19 193 VAL A CA 1
ATOM 1513 C C . VAL A 1 193 ? 9.319 -6.961 -6.600 1.00 90.19 193 VAL A C 1
ATOM 1515 O O . VAL A 1 193 ? 9.874 -7.993 -6.231 1.00 90.19 193 VAL A O 1
ATOM 1518 N N . ASN A 1 194 ? 9.562 -6.390 -7.782 1.00 86.50 194 ASN A N 1
ATOM 1519 C CA . ASN A 1 194 ? 10.424 -6.909 -8.854 1.00 86.50 194 ASN A CA 1
ATOM 1520 C C . ASN A 1 194 ? 10.100 -8.349 -9.280 1.00 86.50 194 ASN A C 1
ATOM 1522 O O . ASN A 1 194 ? 10.989 -9.096 -9.699 1.00 86.50 194 ASN A O 1
ATOM 1526 N N . ARG A 1 195 ? 8.843 -8.772 -9.132 1.00 87.12 195 ARG A N 1
ATOM 1527 C CA . ARG A 1 195 ? 8.386 -10.120 -9.482 1.00 87.12 195 ARG A CA 1
ATOM 1528 C C . ARG A 1 195 ? 7.049 -10.068 -10.188 1.00 87.12 195 ARG A C 1
ATOM 1530 O O . ARG A 1 195 ? 6.321 -9.095 -10.060 1.00 87.12 195 ARG A O 1
ATOM 1537 N N . ASP A 1 196 ? 6.751 -11.157 -10.886 1.00 81.44 196 ASP A N 1
ATOM 1538 C CA . ASP A 1 196 ? 5.422 -11.496 -11.400 1.00 81.44 196 ASP A CA 1
ATOM 1539 C C . ASP A 1 196 ? 4.807 -10.502 -12.412 1.00 81.44 196 ASP A C 1
ATOM 1541 O O . ASP A 1 196 ? 3.716 -10.764 -12.900 1.00 81.44 196 ASP A O 1
ATOM 1545 N N . ALA A 1 197 ? 5.543 -9.452 -12.800 1.00 77.38 197 ALA A N 1
ATOM 1546 C CA . ALA A 1 197 ? 5.267 -8.571 -13.935 1.00 77.38 197 ALA A CA 1
ATOM 1547 C C . ALA A 1 197 ? 6.336 -8.757 -15.029 1.00 77.38 197 ALA A C 1
ATOM 1549 O O . ALA A 1 197 ? 7.539 -8.811 -14.741 1.00 77.38 197 ALA A O 1
ATOM 1550 N N . GLU A 1 198 ? 5.911 -8.857 -16.284 1.00 78.81 198 GLU A N 1
ATOM 1551 C CA . GLU A 1 198 ? 6.775 -8.938 -17.460 1.00 78.81 198 GLU A CA 1
ATOM 1552 C C . GLU A 1 198 ? 7.206 -7.530 -17.917 1.00 78.81 198 GLU A C 1
ATOM 1554 O O . GLU A 1 198 ? 6.535 -6.542 -17.623 1.00 78.81 198 GLU A O 1
ATOM 1559 N N . PRO A 1 199 ? 8.320 -7.382 -18.663 1.00 74.06 199 PRO A N 1
ATOM 1560 C CA . PRO A 1 199 ? 8.749 -6.077 -19.178 1.00 74.06 199 PRO A CA 1
ATOM 1561 C C . PRO A 1 199 ? 7.665 -5.330 -19.970 1.00 74.06 199 PRO A C 1
ATOM 1563 O O . PRO A 1 199 ? 7.613 -4.106 -19.907 1.00 74.06 199 PRO A O 1
ATOM 1566 N N . ALA A 1 200 ? 6.797 -6.072 -20.667 1.00 75.75 200 ALA A N 1
ATOM 1567 C CA . ALA A 1 200 ? 5.673 -5.532 -21.427 1.00 75.75 200 ALA A CA 1
ATOM 1568 C C . ALA A 1 200 ? 4.614 -4.856 -20.539 1.00 75.75 200 ALA A C 1
ATOM 1570 O O . ALA A 1 200 ? 4.012 -3.876 -20.959 1.00 75.75 200 ALA A O 1
ATOM 1571 N N . ASP A 1 201 ? 4.430 -5.317 -19.298 1.00 72.81 201 ASP A N 1
ATOM 1572 C CA . ASP A 1 201 ? 3.462 -4.731 -18.358 1.00 72.81 201 ASP A CA 1
ATOM 1573 C C . ASP A 1 201 ? 3.890 -3.328 -17.896 1.00 72.81 201 ASP A C 1
ATOM 1575 O O . ASP A 1 201 ? 3.084 -2.535 -17.417 1.00 72.81 201 ASP A O 1
ATOM 1579 N N . TRP A 1 202 ? 5.169 -2.992 -18.090 1.00 67.62 202 TRP A N 1
ATOM 1580 C CA . TRP A 1 202 ? 5.720 -1.669 -17.819 1.00 67.62 202 TRP A CA 1
ATOM 1581 C C . TRP A 1 202 ? 5.710 -0.749 -19.055 1.00 67.62 202 TRP A C 1
ATOM 1583 O O . TRP A 1 202 ? 6.076 0.424 -18.937 1.00 67.62 202 TRP A O 1
ATOM 1593 N N . GLU A 1 203 ? 5.306 -1.235 -20.237 1.00 60.78 203 GLU A N 1
ATOM 1594 C CA . GLU A 1 203 ? 5.218 -0.420 -21.456 1.00 60.78 203 GLU A CA 1
ATOM 1595 C C . GLU A 1 203 ? 4.070 0.595 -21.334 1.00 60.78 203 GLU A C 1
ATOM 1597 O O . GLU A 1 203 ? 2.895 0.246 -21.302 1.00 60.78 203 GLU A O 1
ATOM 1602 N N . GLY A 1 204 ? 4.415 1.883 -21.246 1.00 52.53 204 GLY A N 1
ATOM 1603 C CA . GLY A 1 204 ? 3.467 2.974 -20.976 1.00 52.53 204 GLY A CA 1
ATOM 1604 C C . GLY A 1 204 ? 3.659 3.627 -19.605 1.00 52.53 204 GLY A C 1
ATOM 1605 O O . GLY A 1 204 ? 3.307 4.794 -19.439 1.00 52.53 204 GLY A O 1
ATOM 1606 N N . PHE A 1 205 ? 4.337 2.947 -18.673 1.00 51.44 205 PHE A N 1
ATOM 1607 C CA . PHE A 1 205 ? 4.915 3.552 -17.470 1.00 51.44 205 PHE A CA 1
ATOM 1608 C C . PHE A 1 205 ? 6.270 4.176 -17.841 1.00 51.44 205 PHE A C 1
ATOM 1610 O O . PHE A 1 205 ? 7.344 3.649 -17.546 1.00 51.44 205 PHE A O 1
ATOM 1617 N N . GLY A 1 206 ? 6.195 5.262 -18.614 1.00 39.91 206 GLY A N 1
ATOM 1618 C CA . GLY A 1 206 ? 7.336 5.920 -19.243 1.00 39.91 206 GLY A CA 1
ATOM 1619 C C . GLY A 1 206 ? 8.115 6.839 -18.302 1.00 39.91 206 GLY A C 1
ATOM 1620 O O . GLY A 1 206 ? 7.560 7.800 -17.778 1.00 39.91 206 GLY A O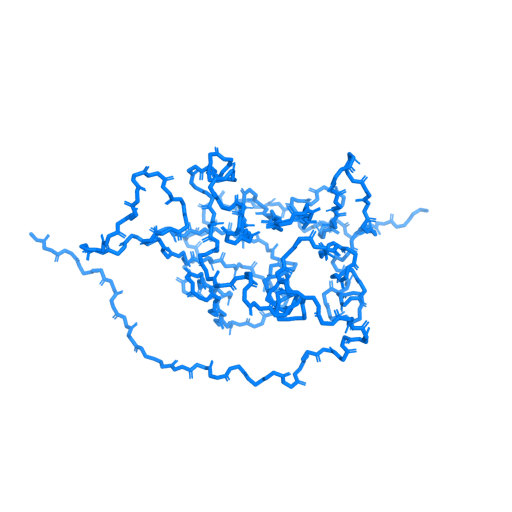 1
ATOM 1621 N N . ASP A 1 207 ? 9.407 6.535 -18.151 1.00 39.62 207 ASP A N 1
ATOM 1622 C CA . ASP A 1 207 ? 10.548 7.453 -18.013 1.00 39.62 207 ASP A CA 1
ATOM 1623 C C . ASP A 1 207 ? 10.348 8.737 -17.192 1.00 39.62 207 ASP A C 1
ATOM 1625 O O . ASP A 1 207 ? 10.782 9.817 -17.602 1.00 39.62 207 ASP A O 1
ATOM 1629 N N . LEU A 1 208 ? 9.759 8.656 -15.995 1.00 37.66 208 LEU A N 1
ATOM 1630 C CA . LEU A 1 208 ? 10.048 9.698 -15.014 1.00 37.66 208 LEU A CA 1
ATOM 1631 C C . LEU A 1 208 ? 11.541 9.571 -14.680 1.00 37.66 208 LEU A C 1
ATOM 1633 O O . LEU A 1 208 ? 11.962 8.502 -14.224 1.00 37.66 208 LEU A O 1
ATOM 1637 N N . PRO A 1 209 ? 12.367 10.602 -14.941 1.00 32.28 209 PRO A N 1
ATOM 1638 C CA . PRO A 1 209 ? 13.760 10.552 -14.538 1.00 32.28 209 PRO A CA 1
ATOM 1639 C C . PRO A 1 209 ? 13.801 10.258 -13.038 1.00 32.28 209 PRO A C 1
ATOM 1641 O O . PRO A 1 209 ? 12.994 10.803 -12.280 1.00 32.28 209 PRO A O 1
ATOM 1644 N N . ALA A 1 210 ? 14.733 9.402 -12.605 1.00 35.53 210 ALA A N 1
ATOM 1645 C CA . ALA A 1 210 ? 15.070 9.317 -11.188 1.00 35.53 210 ALA A CA 1
ATOM 1646 C C . ALA A 1 210 ? 15.212 10.758 -10.663 1.00 35.53 210 ALA A C 1
ATOM 1648 O O . ALA A 1 210 ? 15.833 11.565 -11.370 1.00 35.53 210 ALA A O 1
ATOM 1649 N N . PRO A 1 211 ? 14.610 11.115 -9.510 1.00 33.72 211 PRO A N 1
ATOM 1650 C CA . PRO A 1 211 ? 14.665 12.481 -9.010 1.00 33.72 211 PRO A CA 1
ATOM 1651 C C . PRO A 1 211 ? 16.125 12.910 -9.033 1.00 33.72 211 PRO A C 1
ATOM 1653 O O . PRO A 1 211 ? 16.983 12.206 -8.490 1.00 33.72 211 PRO A O 1
ATOM 1656 N N . ALA A 1 212 ? 16.411 13.991 -9.764 1.00 31.64 212 ALA A N 1
ATOM 1657 C CA . ALA A 1 212 ? 17.768 14.472 -9.929 1.00 31.64 212 ALA A CA 1
ATOM 1658 C C . ALA A 1 212 ? 18.374 14.594 -8.530 1.00 31.64 212 ALA A C 1
ATOM 1660 O O . ALA A 1 212 ? 17.832 15.303 -7.678 1.00 31.64 212 ALA A O 1
ATOM 1661 N N . ALA A 1 213 ? 19.453 13.849 -8.275 1.00 35.06 213 ALA A N 1
ATOM 1662 C CA . ALA A 1 213 ? 20.256 14.052 -7.084 1.00 35.06 213 ALA A CA 1
ATOM 1663 C C . ALA A 1 213 ? 20.625 15.535 -7.088 1.00 35.06 213 ALA A C 1
ATOM 1665 O O . ALA A 1 213 ? 21.287 15.990 -8.019 1.00 35.06 213 ALA A O 1
ATOM 1666 N N . GLY A 1 214 ? 20.086 16.292 -6.131 1.00 30.61 214 GLY A N 1
ATOM 1667 C CA . GLY A 1 214 ? 20.229 17.739 -6.115 1.00 30.61 214 GLY A CA 1
ATOM 1668 C C . GLY A 1 214 ? 21.702 18.109 -6.216 1.00 30.61 214 GLY A C 1
ATOM 1669 O O . GLY A 1 214 ? 22.495 17.743 -5.347 1.00 30.61 214 GLY A O 1
ATOM 1670 N N . GLU A 1 215 ? 22.076 18.819 -7.279 1.00 32.09 215 GLU A N 1
ATOM 1671 C CA . GLU A 1 215 ? 23.338 19.541 -7.276 1.00 32.09 215 GLU A CA 1
ATOM 1672 C C . GLU A 1 215 ? 23.187 20.686 -6.279 1.00 32.09 215 GLU A C 1
ATOM 1674 O O . GLU A 1 215 ? 22.340 21.568 -6.429 1.00 32.09 215 GLU A O 1
ATOM 1679 N N . GLY A 1 216 ? 23.966 20.597 -5.204 1.00 37.91 216 GLY A N 1
ATOM 1680 C CA . GLY A 1 216 ? 24.027 21.618 -4.176 1.00 37.91 216 GLY A CA 1
ATOM 1681 C C . GLY A 1 216 ? 24.466 22.961 -4.751 1.00 37.91 216 GLY A C 1
ATOM 1682 O O . GLY A 1 216 ? 25.419 23.037 -5.529 1.00 37.91 216 GLY A O 1
ATOM 1683 N N . VAL A 1 217 ? 23.786 24.014 -4.301 1.00 35.22 217 VAL A N 1
ATOM 1684 C CA . VAL A 1 217 ? 24.281 25.393 -4.315 1.00 35.22 217 VAL A CA 1
ATOM 1685 C C . VAL A 1 217 ? 24.199 25.927 -2.896 1.00 35.22 217 VAL A C 1
ATOM 1687 O O . VAL A 1 217 ? 23.125 25.757 -2.275 1.00 35.22 217 VAL A O 1
#

Radius of gyration: 17.63 Å; chains: 1; bounding box: 47×48×49 Å